Protein AF-A0A8H4NQM8-F1 (afdb_monomer)

Mean predicted aligned error: 20.06 Å

Structure (mmCIF, N/CA/C/O backbone):
data_AF-A0A8H4NQM8-F1
#
_entry.id   AF-A0A8H4NQM8-F1
#
loop_
_atom_site.group_PDB
_atom_site.id
_atom_site.type_symbol
_atom_site.label_atom_id
_atom_site.label_alt_id
_atom_site.label_comp_id
_atom_site.label_asym_id
_atom_site.label_entity_id
_atom_site.label_seq_id
_atom_site.pdbx_PDB_ins_code
_atom_site.Cartn_x
_atom_site.Cartn_y
_atom_site.Cartn_z
_atom_site.occupancy
_atom_site.B_iso_or_equiv
_atom_site.auth_seq_id
_atom_site.auth_comp_id
_atom_site.auth_asym_id
_atom_site.auth_atom_id
_atom_site.pdbx_PDB_model_num
ATOM 1 N N . MET A 1 1 ? 7.330 34.230 -52.037 1.00 37.91 1 MET A N 1
ATOM 2 C CA . MET A 1 1 ? 8.767 34.268 -52.376 1.00 37.91 1 MET A CA 1
ATOM 3 C C . MET A 1 1 ? 9.564 34.014 -51.111 1.00 37.91 1 MET A C 1
ATOM 5 O O . MET A 1 1 ? 9.445 34.800 -50.190 1.00 37.91 1 MET A O 1
ATOM 9 N N . ARG A 1 2 ? 10.342 32.928 -51.158 1.00 41.53 2 ARG A N 1
ATOM 10 C CA . ARG A 1 2 ? 11.506 32.522 -50.353 1.00 41.53 2 ARG A CA 1
ATOM 11 C C . ARG A 1 2 ? 11.419 32.316 -48.820 1.00 41.53 2 ARG A C 1
ATOM 13 O O . ARG A 1 2 ? 10.698 33.040 -48.150 1.00 41.53 2 ARG A O 1
ATOM 20 N N . PRO A 1 3 ? 12.173 31.313 -48.310 1.00 57.41 3 PRO A N 1
ATOM 21 C CA . PRO A 1 3 ? 12.042 30.692 -46.988 1.00 57.41 3 PRO A CA 1
ATOM 22 C C . PRO A 1 3 ? 13.334 30.876 -46.145 1.00 57.41 3 PRO A C 1
ATOM 24 O O . PRO A 1 3 ? 14.148 31.740 -46.469 1.00 57.41 3 PRO A O 1
ATOM 27 N N . SER A 1 4 ? 13.536 29.991 -45.154 1.00 47.19 4 SER A N 1
ATOM 28 C CA . SER A 1 4 ? 14.746 29.772 -44.325 1.00 47.19 4 SER A CA 1
ATOM 29 C C . SER A 1 4 ? 14.736 30.571 -43.014 1.00 47.19 4 SER A C 1
ATOM 31 O O . SER A 1 4 ? 14.417 31.750 -43.011 1.00 47.19 4 SER A O 1
ATOM 33 N N . ILE A 1 5 ? 15.037 29.985 -41.851 1.00 58.78 5 ILE A N 1
ATOM 34 C CA . ILE A 1 5 ? 16.327 29.377 -41.491 1.00 58.78 5 ILE A CA 1
ATOM 35 C C . ILE A 1 5 ? 16.127 28.213 -40.494 1.00 58.78 5 ILE A C 1
ATOM 37 O O . ILE A 1 5 ? 15.437 28.353 -39.489 1.00 58.78 5 ILE A O 1
ATOM 41 N N . LEU A 1 6 ? 16.777 27.082 -40.788 1.00 57.44 6 LEU A N 1
ATOM 42 C CA . LEU A 1 6 ? 17.056 25.963 -39.881 1.00 57.44 6 LEU A CA 1
ATOM 43 C C . LEU A 1 6 ? 18.284 26.312 -39.023 1.00 57.44 6 LEU A C 1
ATOM 45 O O . LEU A 1 6 ? 19.261 26.821 -39.573 1.00 57.44 6 LEU A O 1
ATOM 49 N N . TYR A 1 7 ? 18.273 25.986 -37.727 1.00 52.62 7 TYR A N 1
ATOM 50 C CA . TYR A 1 7 ? 19.487 25.944 -36.903 1.00 52.62 7 TYR A CA 1
ATOM 51 C C . TYR A 1 7 ? 19.691 24.554 -36.295 1.00 52.62 7 TYR A C 1
ATOM 53 O O . TYR A 1 7 ? 18.754 23.890 -35.859 1.00 52.62 7 TYR A O 1
ATOM 61 N N . SER A 1 8 ? 20.946 24.132 -36.374 1.00 58.19 8 SER A N 1
ATOM 62 C CA . SER A 1 8 ? 21.465 22.772 -36.323 1.00 58.19 8 SER A CA 1
ATOM 63 C C . SER A 1 8 ? 21.514 22.146 -34.926 1.00 58.19 8 SER A C 1
ATOM 65 O O . SER A 1 8 ? 21.901 22.803 -33.962 1.00 58.19 8 SER A O 1
ATOM 67 N N . LEU A 1 9 ? 21.234 20.838 -34.854 1.00 47.31 9 LEU A N 1
ATOM 68 C CA . LEU A 1 9 ? 21.641 19.957 -33.755 1.00 47.31 9 LEU A CA 1
ATOM 69 C C . LEU A 1 9 ? 23.147 19.663 -33.842 1.00 47.31 9 LEU A C 1
ATOM 71 O O . LEU A 1 9 ? 23.644 19.291 -34.906 1.00 47.31 9 LEU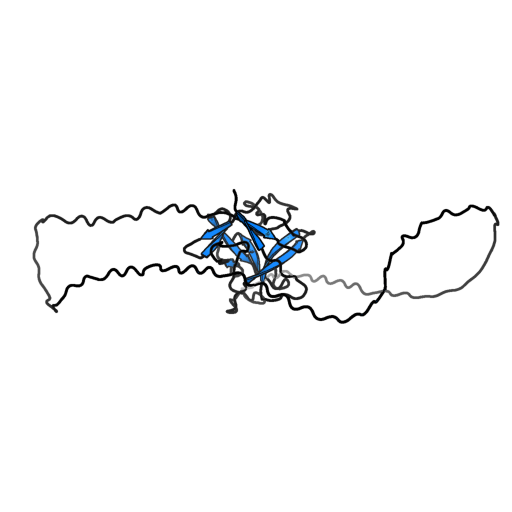 A O 1
ATOM 75 N N . ALA A 1 10 ? 23.850 19.770 -32.715 1.00 58.75 10 ALA A N 1
ATOM 76 C CA . ALA A 1 10 ? 25.210 19.267 -32.553 1.00 58.75 10 ALA A CA 1
ATOM 77 C C . ALA A 1 10 ? 25.182 17.956 -31.755 1.00 58.75 10 ALA A C 1
ATOM 79 O O . ALA A 1 10 ? 24.732 17.926 -30.611 1.00 58.75 10 ALA A O 1
ATOM 80 N N . LEU A 1 11 ? 25.664 16.882 -32.385 1.00 50.16 11 LEU A N 1
ATOM 81 C CA . LEU A 1 11 ? 26.006 15.618 -31.739 1.00 50.16 11 LEU A CA 1
ATOM 82 C C . LEU A 1 11 ? 27.316 15.769 -30.955 1.00 50.16 11 LEU A C 1
ATOM 84 O O . LEU A 1 11 ? 28.287 16.320 -31.473 1.00 50.16 11 LEU A O 1
ATOM 88 N N . GLY A 1 12 ? 27.365 15.190 -29.757 1.00 57.88 12 GLY A N 1
ATOM 89 C CA . GLY A 1 12 ? 28.593 14.971 -28.998 1.00 57.88 12 GLY A CA 1
ATOM 90 C C . GLY A 1 12 ? 28.595 13.577 -28.379 1.00 57.88 12 GLY A C 1
ATOM 91 O O . GLY A 1 12 ? 28.158 13.410 -27.248 1.00 57.88 12 GLY A O 1
ATOM 92 N N . LEU A 1 13 ? 29.076 12.584 -29.130 1.00 53.34 13 LEU A N 1
ATOM 93 C CA . LEU A 1 13 ? 29.467 11.265 -28.623 1.00 53.34 13 LEU A CA 1
ATOM 94 C C . LEU A 1 13 ? 30.994 11.251 -28.516 1.00 53.34 13 LEU A C 1
ATOM 96 O O . LEU A 1 13 ? 31.677 11.422 -29.527 1.00 53.34 13 LEU A O 1
ATOM 100 N N . ALA A 1 14 ? 31.527 11.046 -27.313 1.00 55.00 14 ALA A N 1
ATOM 101 C CA . ALA A 1 14 ? 32.943 10.773 -27.102 1.00 55.00 14 ALA A CA 1
ATOM 102 C C . ALA A 1 14 ? 33.098 9.432 -26.379 1.00 55.00 14 ALA A C 1
ATOM 104 O O . ALA A 1 14 ? 32.636 9.243 -25.257 1.00 55.00 14 ALA A O 1
ATOM 105 N N . ASN A 1 15 ? 33.737 8.517 -27.103 1.00 43.69 15 ASN A N 1
ATOM 106 C CA . ASN A 1 15 ? 34.124 7.165 -26.734 1.00 43.69 15 ASN A CA 1
ATOM 107 C C . ASN A 1 15 ? 35.156 7.154 -25.597 1.00 43.69 15 ASN A C 1
ATOM 109 O O . ASN A 1 15 ? 36.126 7.909 -25.664 1.00 43.69 15 ASN A O 1
ATOM 113 N N . LEU A 1 16 ? 35.029 6.223 -24.648 1.00 52.66 16 LEU A N 1
ATOM 114 C CA . LEU A 1 16 ? 36.147 5.750 -23.829 1.00 52.66 16 LEU A CA 1
ATOM 115 C C . LEU A 1 16 ? 36.236 4.225 -23.971 1.00 52.66 16 LEU A C 1
ATOM 117 O O . LEU A 1 16 ? 35.342 3.508 -23.532 1.00 52.66 16 LEU A O 1
ATOM 121 N N . ASP A 1 17 ? 37.312 3.763 -24.607 1.00 45.53 17 ASP A N 1
ATOM 122 C CA . ASP A 1 17 ? 37.706 2.356 -24.715 1.00 45.53 17 ASP A CA 1
ATOM 123 C C . ASP A 1 17 ? 39.076 2.152 -24.032 1.00 45.53 17 ASP A C 1
ATOM 125 O O . ASP A 1 17 ? 39.820 3.102 -23.774 1.00 45.53 17 ASP A O 1
ATOM 129 N N . ALA A 1 18 ? 39.336 0.897 -23.692 1.00 46.59 18 ALA A N 1
ATOM 130 C CA . ALA A 1 18 ? 40.160 0.344 -22.632 1.00 46.59 18 ALA A CA 1
ATOM 131 C C . ALA A 1 18 ? 41.690 0.479 -22.753 1.00 46.59 18 ALA A C 1
ATOM 133 O O . ALA A 1 18 ? 42.263 0.630 -23.830 1.00 46.59 18 ALA A O 1
ATOM 134 N N . ALA A 1 19 ? 42.371 0.240 -21.623 1.00 51.84 19 ALA A N 1
ATOM 135 C CA . ALA A 1 19 ? 43.733 -0.291 -21.612 1.00 51.84 19 ALA A CA 1
ATOM 136 C C . ALA A 1 19 ? 43.920 -1.319 -20.480 1.00 51.84 19 ALA A C 1
ATOM 138 O O . ALA A 1 19 ? 43.927 -0.992 -19.294 1.00 51.84 19 ALA A O 1
ATOM 139 N N . VAL A 1 20 ? 44.087 -2.577 -20.890 1.00 47.28 20 VAL A N 1
ATOM 140 C CA . VAL A 1 20 ? 44.586 -3.710 -20.103 1.00 47.28 20 VAL A CA 1
ATOM 141 C C . VAL A 1 20 ? 46.115 -3.643 -20.067 1.00 47.28 20 VAL A C 1
ATOM 143 O O . VAL A 1 20 ? 46.743 -3.492 -21.112 1.00 47.28 20 VAL A O 1
ATOM 146 N N . ALA A 1 21 ? 46.725 -3.843 -18.896 1.00 49.44 21 ALA A N 1
ATOM 147 C CA . ALA A 1 21 ? 48.141 -4.190 -18.792 1.00 49.44 21 ALA A CA 1
ATOM 148 C C . ALA A 1 21 ? 48.352 -5.260 -17.708 1.00 49.44 21 ALA A C 1
ATOM 150 O O . ALA A 1 21 ? 48.346 -4.977 -16.513 1.00 49.44 21 ALA A O 1
ATOM 151 N N . MET A 1 22 ? 48.545 -6.504 -18.153 1.00 51.72 22 MET A N 1
ATOM 152 C CA . MET A 1 22 ? 49.197 -7.569 -17.391 1.00 51.72 22 MET A CA 1
ATOM 153 C C . MET A 1 22 ? 50.697 -7.536 -17.694 1.00 51.72 22 MET A C 1
ATOM 155 O O . MET A 1 22 ? 51.085 -7.519 -18.862 1.00 51.72 22 MET A O 1
ATOM 159 N N . SER A 1 23 ? 51.552 -7.591 -16.674 1.00 50.91 23 SER A N 1
ATOM 160 C CA . SER A 1 23 ? 52.957 -8.007 -16.798 1.00 50.91 23 SER A CA 1
ATOM 161 C C . SER A 1 23 ? 53.459 -8.530 -15.452 1.00 50.91 23 SER A C 1
ATOM 163 O O . SER A 1 23 ? 53.378 -7.841 -14.440 1.00 50.91 23 SER A O 1
ATOM 165 N N . GLY A 1 24 ? 53.920 -9.781 -15.466 1.00 43.97 24 GLY A N 1
ATOM 166 C CA . GLY A 1 24 ? 54.477 -10.527 -14.340 1.00 43.97 24 GLY A CA 1
ATOM 167 C C . GLY A 1 24 ? 55.971 -10.248 -14.063 1.00 43.97 24 GLY A C 1
ATOM 168 O O . GLY A 1 24 ? 56.485 -9.207 -14.466 1.00 43.97 24 GLY A O 1
ATOM 169 N N . PRO A 1 25 ? 56.667 -11.160 -13.350 1.00 69.69 25 PRO A N 1
ATOM 170 C CA . PRO A 1 25 ? 57.607 -10.818 -12.277 1.00 69.69 25 PRO A CA 1
ATOM 171 C C . PRO A 1 25 ? 59.093 -10.931 -12.661 1.00 69.69 25 PRO A C 1
ATOM 173 O O . PRO A 1 25 ? 59.450 -11.700 -13.548 1.00 69.69 25 PRO A O 1
ATOM 176 N N . SER A 1 26 ? 59.982 -10.271 -11.906 1.00 40.97 26 SER A N 1
ATOM 177 C CA . SER A 1 26 ? 61.355 -10.760 -11.711 1.00 40.97 26 SER A CA 1
ATOM 178 C C . SER A 1 26 ? 62.016 -10.183 -10.456 1.00 40.97 26 SER A C 1
ATOM 180 O O . SER A 1 26 ? 61.964 -8.989 -10.179 1.00 40.97 26 SER A O 1
ATOM 182 N N . SER A 1 27 ? 62.650 -11.106 -9.742 1.00 47.91 27 SER A N 1
ATOM 183 C CA . SER A 1 27 ? 63.493 -10.992 -8.555 1.00 47.91 27 SER A CA 1
ATOM 184 C C . SER A 1 27 ? 64.744 -10.130 -8.772 1.00 47.91 27 SER A C 1
ATOM 186 O O . SER A 1 27 ? 65.322 -10.207 -9.854 1.00 47.91 27 SER A O 1
ATOM 188 N N . VAL A 1 28 ? 65.193 -9.405 -7.735 1.00 50.88 28 VAL A N 1
ATOM 189 C CA . VAL A 1 28 ? 66.588 -9.422 -7.237 1.00 50.88 28 VAL A CA 1
ATOM 190 C C . VAL A 1 28 ? 66.699 -8.796 -5.836 1.00 50.88 28 VAL A C 1
ATOM 192 O O . VAL A 1 28 ? 66.109 -7.760 -5.541 1.00 50.88 28 VAL A O 1
ATOM 195 N N . GLU A 1 29 ? 67.480 -9.489 -5.005 1.00 41.00 29 GLU A N 1
ATOM 196 C CA . GLU A 1 29 ? 68.013 -9.182 -3.668 1.00 41.00 29 GLU A CA 1
ATOM 197 C C . GLU A 1 29 ? 68.551 -7.733 -3.526 1.00 41.00 29 GLU A C 1
ATOM 199 O O . GLU A 1 29 ? 68.991 -7.134 -4.499 1.00 41.00 29 GLU A O 1
ATOM 204 N N . SER A 1 30 ? 68.644 -7.106 -2.343 1.00 41.31 30 SER A N 1
ATOM 205 C CA . SER A 1 30 ? 69.509 -7.558 -1.246 1.00 41.31 30 SER A CA 1
ATOM 206 C C . SER A 1 30 ? 69.472 -6.630 -0.003 1.00 41.31 30 SER A C 1
ATOM 208 O O . SER A 1 30 ? 69.290 -5.422 -0.124 1.00 41.31 30 SER A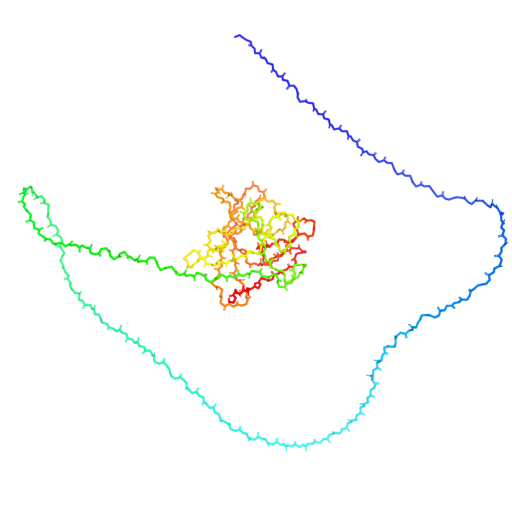 O 1
ATOM 210 N N . VAL A 1 31 ? 69.805 -7.232 1.152 1.00 40.78 31 VAL A N 1
ATOM 211 C CA . VAL A 1 31 ? 70.471 -6.676 2.365 1.00 40.78 31 VAL A CA 1
ATOM 212 C C . VAL A 1 31 ? 69.626 -6.156 3.557 1.00 40.78 31 VAL A C 1
ATOM 214 O O . VAL A 1 31 ? 69.319 -4.980 3.700 1.00 40.78 31 VAL A O 1
ATOM 217 N N . ALA A 1 32 ? 69.408 -7.100 4.486 1.00 42.53 32 ALA A N 1
ATOM 218 C CA . ALA A 1 32 ? 69.749 -7.120 5.924 1.00 42.53 32 ALA A CA 1
ATOM 219 C C . ALA A 1 32 ? 69.344 -5.985 6.895 1.00 42.53 32 ALA A C 1
ATOM 221 O O . ALA A 1 32 ? 69.917 -4.899 6.876 1.00 42.53 32 ALA A O 1
ATOM 222 N N . LYS A 1 33 ? 68.611 -6.370 7.960 1.00 42.84 33 LYS A N 1
ATOM 223 C CA . LYS A 1 33 ? 69.113 -6.264 9.351 1.00 42.84 33 LYS A CA 1
ATOM 224 C C . LYS A 1 33 ? 68.341 -7.168 10.326 1.00 42.84 33 LYS A C 1
ATOM 226 O O . LYS A 1 33 ? 67.120 -7.104 10.407 1.00 42.84 33 LYS A O 1
ATOM 231 N N . LEU A 1 34 ? 69.084 -7.987 11.076 1.00 47.75 34 LEU A N 1
ATOM 232 C CA . LEU A 1 34 ? 68.609 -8.744 12.238 1.00 47.75 34 LEU A CA 1
ATOM 233 C C . LEU A 1 34 ? 68.184 -7.805 13.378 1.00 47.75 34 LEU A C 1
ATOM 235 O O . LEU A 1 34 ? 68.946 -6.909 13.743 1.00 47.75 34 LEU A O 1
ATOM 239 N N . ALA A 1 35 ? 67.062 -8.121 14.023 1.00 51.12 35 ALA A N 1
ATOM 240 C CA . ALA A 1 35 ? 66.868 -7.911 15.455 1.00 51.12 35 ALA A CA 1
ATOM 241 C C . ALA A 1 35 ? 65.866 -8.947 15.989 1.00 51.12 35 ALA A C 1
ATOM 243 O O . ALA A 1 35 ? 64.667 -8.883 15.734 1.00 51.12 35 ALA A O 1
ATOM 244 N N . THR A 1 36 ? 66.399 -9.926 16.711 1.00 50.47 36 THR A N 1
ATOM 245 C CA . THR A 1 36 ? 65.662 -10.888 17.527 1.00 50.47 36 THR A CA 1
ATOM 246 C C . THR A 1 36 ? 65.093 -10.171 18.749 1.00 50.47 36 THR A C 1
ATOM 248 O O . THR A 1 36 ? 65.858 -9.560 19.491 1.00 50.47 36 THR A O 1
ATOM 251 N N . SER A 1 37 ? 63.789 -10.289 18.999 1.00 46.12 37 SER A N 1
ATOM 252 C CA . SER A 1 37 ? 63.261 -10.286 20.365 1.00 46.12 37 SER A CA 1
ATOM 253 C C . SER A 1 37 ? 61.877 -10.928 20.416 1.00 46.12 37 SER A C 1
ATOM 255 O O . SER A 1 37 ? 60.967 -10.585 19.668 1.00 46.12 37 SER A O 1
ATOM 257 N N . SER A 1 38 ? 61.786 -11.912 21.296 1.00 52.16 38 SER A N 1
ATOM 258 C CA . SER A 1 38 ? 60.645 -12.729 21.693 1.00 52.16 38 SER A CA 1
ATOM 259 C C . SER A 1 38 ? 59.517 -11.925 22.341 1.00 52.16 38 SER A C 1
ATOM 261 O O . SER A 1 38 ? 59.801 -11.090 23.195 1.00 52.16 38 SER A O 1
ATOM 263 N N . PHE A 1 39 ? 58.257 -12.271 22.052 1.00 42.72 39 PHE A N 1
ATOM 264 C CA . PHE A 1 39 ? 57.156 -12.102 23.006 1.00 42.72 39 PHE A CA 1
ATOM 265 C C . PHE A 1 39 ? 56.025 -13.119 22.767 1.00 42.72 39 PHE A C 1
ATOM 267 O O . PHE A 1 39 ? 55.746 -13.526 21.643 1.00 42.72 39 PHE A O 1
ATOM 274 N N . THR A 1 40 ? 55.461 -13.564 23.883 1.00 50.84 40 THR A N 1
ATOM 275 C CA . THR A 1 40 ? 54.566 -14.700 24.144 1.00 50.84 40 THR A CA 1
ATOM 276 C C . THR A 1 40 ? 53.089 -14.470 23.793 1.00 50.84 40 THR A C 1
ATOM 278 O O . THR A 1 40 ? 52.616 -13.336 23.804 1.00 50.84 40 THR A O 1
ATOM 281 N N . LEU A 1 41 ? 52.371 -15.582 23.552 1.00 50.16 41 LEU A N 1
ATOM 282 C CA . LEU A 1 41 ? 50.904 -15.699 23.423 1.00 50.16 41 LEU A CA 1
ATOM 283 C C . LEU A 1 41 ? 50.139 -15.180 24.659 1.00 50.16 41 LEU A C 1
ATOM 285 O O . LEU A 1 41 ? 50.679 -15.197 25.768 1.00 50.16 41 LEU A O 1
ATOM 289 N N . PRO A 1 42 ? 48.835 -14.892 24.488 1.00 55.00 42 PRO A N 1
ATOM 290 C CA . PRO A 1 42 ? 47.870 -15.647 25.288 1.00 55.00 42 PRO A CA 1
ATOM 291 C C . PRO A 1 42 ? 46.728 -16.292 24.486 1.00 55.00 42 PRO A C 1
ATOM 293 O O . PRO A 1 42 ? 46.363 -15.876 23.388 1.00 55.00 42 PRO A O 1
ATOM 296 N N . GLU A 1 43 ? 46.214 -17.345 25.119 1.00 50.09 43 GLU A N 1
ATOM 297 C CA . GLU A 1 43 ? 45.048 -18.176 24.829 1.00 50.09 43 GLU A CA 1
ATOM 298 C C . GLU A 1 43 ? 43.798 -17.426 24.352 1.00 50.09 43 GLU A C 1
ATOM 300 O O . GLU A 1 43 ? 43.408 -16.406 24.919 1.00 50.09 43 GLU A O 1
ATOM 305 N N . ALA A 1 44 ? 43.082 -18.044 23.409 1.00 48.38 44 ALA A N 1
ATOM 306 C CA . ALA A 1 44 ? 41.647 -17.855 23.254 1.00 48.38 44 ALA A CA 1
ATOM 307 C C . ALA A 1 44 ? 40.947 -19.208 23.435 1.00 48.38 44 ALA A C 1
ATOM 309 O O . ALA A 1 44 ? 41.196 -20.185 22.727 1.00 48.38 44 ALA A O 1
ATOM 310 N N . THR A 1 45 ? 40.115 -19.231 24.466 1.00 50.47 45 THR A N 1
ATOM 311 C CA . THR A 1 45 ? 39.354 -20.343 25.019 1.00 50.47 45 THR A CA 1
ATOM 312 C C . THR A 1 45 ? 38.370 -20.930 24.006 1.00 50.47 45 THR A C 1
ATOM 314 O O . THR A 1 45 ? 37.595 -20.214 23.378 1.00 50.47 45 THR A O 1
ATOM 317 N N . SER A 1 46 ? 38.389 -22.258 23.880 1.00 48.50 46 SER A N 1
ATOM 318 C CA . SER A 1 46 ? 37.406 -23.043 23.129 1.00 48.50 46 SER A CA 1
ATOM 319 C C . SER A 1 46 ? 36.126 -23.213 23.951 1.00 48.50 46 SER A C 1
ATOM 321 O O . SER A 1 46 ? 36.190 -23.637 25.103 1.00 48.50 46 SER A O 1
ATOM 323 N N . ALA A 1 47 ? 34.969 -22.904 23.363 1.00 50.62 47 ALA A N 1
ATOM 324 C CA . ALA A 1 47 ? 33.668 -23.210 23.949 1.00 50.62 47 ALA A CA 1
ATOM 325 C C . ALA A 1 47 ? 33.205 -24.611 23.519 1.00 50.62 47 ALA A C 1
ATOM 327 O O . ALA A 1 47 ? 33.117 -24.936 22.336 1.00 50.62 47 ALA A O 1
ATOM 328 N N . THR A 1 48 ? 32.942 -25.428 24.532 1.00 53.78 48 THR A N 1
ATOM 329 C CA . THR A 1 48 ? 32.505 -26.824 24.501 1.00 53.78 48 THR A CA 1
ATOM 330 C C . THR A 1 48 ? 31.070 -26.970 23.990 1.00 53.78 48 THR A C 1
ATOM 332 O O . THR A 1 48 ? 30.147 -26.410 24.577 1.00 53.78 48 THR A O 1
ATOM 335 N N . PHE A 1 49 ? 30.862 -27.805 22.968 1.00 47.09 49 PHE A N 1
ATOM 336 C CA . PHE A 1 49 ? 29.558 -28.400 22.664 1.00 47.09 49 PHE A CA 1
ATOM 337 C C . PHE A 1 49 ? 29.413 -29.706 23.453 1.00 47.09 49 PHE A C 1
ATOM 339 O O . PHE A 1 49 ? 30.176 -30.650 23.247 1.00 47.09 49 PHE A O 1
ATOM 346 N N . ALA A 1 50 ? 28.441 -29.763 24.364 1.00 49.66 50 ALA A N 1
ATOM 347 C CA . ALA A 1 50 ? 28.026 -31.001 25.010 1.00 49.66 50 ALA A CA 1
ATOM 348 C C . ALA A 1 50 ? 27.042 -31.738 24.088 1.00 49.66 50 ALA A C 1
ATOM 350 O O . ALA A 1 50 ? 25.922 -31.282 23.867 1.00 49.66 50 ALA A O 1
ATOM 351 N N . SER A 1 51 ? 27.492 -32.864 23.537 1.00 42.59 51 SER A N 1
ATOM 352 C CA . SER A 1 51 ? 26.665 -33.863 22.863 1.00 42.59 51 SER A CA 1
ATOM 353 C C . SER A 1 51 ? 26.415 -35.000 23.848 1.00 42.59 51 SER A C 1
ATOM 355 O O . SER A 1 51 ? 27.372 -35.573 24.371 1.00 42.59 51 SER A O 1
ATOM 357 N N . THR A 1 52 ? 25.148 -35.321 24.106 1.00 49.12 52 THR A N 1
ATOM 358 C CA . THR A 1 52 ? 24.761 -36.447 24.963 1.00 49.12 52 THR A CA 1
ATOM 359 C C . THR A 1 52 ? 24.020 -37.484 24.124 1.00 49.12 52 THR A C 1
ATOM 361 O O . THR A 1 52 ? 22.908 -37.267 23.654 1.00 49.12 52 THR A O 1
ATOM 364 N N . THR A 1 53 ? 24.667 -38.628 23.944 1.00 47.47 53 THR A N 1
ATOM 365 C CA . THR A 1 53 ? 24.137 -39.938 23.525 1.00 47.47 53 THR A CA 1
ATOM 366 C C . THR A 1 53 ? 24.828 -40.918 24.488 1.00 47.47 53 THR A C 1
ATOM 368 O O . THR A 1 53 ? 25.983 -40.684 24.823 1.00 47.47 53 THR A O 1
ATOM 371 N N . ALA A 1 54 ? 24.278 -41.989 25.044 1.00 44.94 54 ALA A N 1
ATOM 372 C CA . ALA A 1 54 ? 23.085 -42.799 24.855 1.00 44.94 54 ALA A CA 1
ATOM 373 C C . ALA A 1 54 ? 22.806 -43.498 26.208 1.00 44.94 54 ALA A C 1
ATOM 375 O O . ALA A 1 54 ? 23.696 -43.520 27.050 1.00 44.94 54 ALA A O 1
ATOM 376 N N . GLU A 1 55 ? 21.657 -44.155 26.377 1.00 41.06 55 GLU A N 1
ATOM 377 C CA . GLU A 1 55 ? 21.639 -45.565 26.808 1.00 41.06 55 GLU A CA 1
ATOM 378 C C . GLU A 1 55 ? 20.243 -46.179 26.644 1.00 41.06 55 GLU A C 1
ATOM 380 O O . GLU A 1 55 ? 19.213 -45.537 26.842 1.00 41.06 55 GLU A O 1
ATOM 385 N N . ALA A 1 56 ? 20.245 -47.436 26.213 1.00 46.25 56 ALA A N 1
ATOM 386 C CA . ALA A 1 56 ? 19.087 -48.275 25.965 1.00 46.25 56 ALA A CA 1
ATOM 387 C C . ALA A 1 56 ? 18.795 -49.154 27.186 1.00 46.25 56 ALA A C 1
ATOM 389 O O . ALA A 1 56 ? 19.731 -49.708 27.753 1.00 46.25 56 ALA A O 1
ATOM 390 N N . VAL A 1 57 ? 17.516 -49.389 27.503 1.00 43.88 57 VAL A N 1
ATOM 391 C CA . VAL A 1 57 ? 17.063 -50.592 28.226 1.00 43.88 57 VAL A CA 1
ATOM 392 C C . VAL A 1 57 ? 15.684 -51.014 27.701 1.00 43.88 57 VAL A C 1
ATOM 394 O O . VAL A 1 57 ? 14.708 -50.276 27.787 1.00 43.88 57 VAL A O 1
ATOM 397 N N . THR A 1 58 ? 15.629 -52.224 27.149 1.00 45.56 58 THR A N 1
ATOM 398 C CA . THR A 1 58 ? 14.443 -53.038 26.839 1.00 45.56 58 THR A CA 1
ATOM 399 C C . THR A 1 58 ? 13.729 -53.514 28.102 1.00 45.56 58 THR A C 1
ATOM 401 O O . THR A 1 58 ? 14.404 -54.077 28.958 1.00 45.56 58 THR A O 1
ATOM 404 N N . THR A 1 59 ? 12.391 -53.470 28.157 1.00 41.47 59 THR A N 1
ATOM 405 C CA . THR A 1 59 ? 11.553 -54.602 28.624 1.00 41.47 59 THR A CA 1
ATOM 406 C C . THR A 1 59 ? 10.099 -54.423 28.157 1.00 41.47 59 THR A C 1
ATOM 408 O O . THR A 1 59 ? 9.493 -53.381 28.396 1.00 41.47 59 THR A O 1
ATOM 411 N N . ASP A 1 60 ? 9.561 -55.451 27.497 1.00 45.06 60 ASP A N 1
ATOM 412 C CA . ASP A 1 60 ? 8.132 -55.775 27.434 1.00 45.06 60 ASP A CA 1
ATOM 413 C C . ASP A 1 60 ? 7.502 -55.713 28.835 1.00 45.06 60 ASP A C 1
ATOM 415 O O . ASP A 1 60 ? 8.000 -56.381 29.735 1.00 45.06 60 ASP A O 1
ATOM 419 N N . ASP A 1 61 ? 6.377 -55.016 29.016 1.00 40.34 61 ASP A N 1
ATOM 420 C CA . ASP A 1 61 ? 5.231 -55.675 29.645 1.00 40.34 61 ASP A CA 1
ATOM 421 C C . ASP A 1 61 ? 3.905 -54.935 29.439 1.00 40.34 61 ASP A C 1
ATOM 423 O O . ASP A 1 61 ? 3.767 -53.711 29.451 1.00 40.34 61 ASP A O 1
ATOM 427 N N . LYS A 1 62 ? 2.907 -55.783 29.274 1.00 44.78 62 LYS A N 1
ATOM 428 C CA . LYS A 1 62 ? 1.483 -55.581 29.090 1.00 44.78 62 LYS A CA 1
ATOM 429 C C . LYS A 1 62 ? 0.844 -55.050 30.374 1.00 44.78 62 LYS A C 1
ATOM 431 O O . LYS A 1 62 ? 0.721 -55.803 31.332 1.00 44.78 62 LYS A O 1
ATOM 436 N N . VAL A 1 63 ? 0.286 -53.835 30.372 1.00 43.34 63 VAL A N 1
ATOM 437 C CA . VAL A 1 63 ? -0.768 -53.464 31.339 1.00 43.34 63 VAL A CA 1
ATOM 438 C C . VAL A 1 63 ? -1.847 -52.602 30.689 1.00 43.34 63 VAL A C 1
ATOM 440 O O . VAL A 1 63 ? -1.711 -51.401 30.476 1.00 43.34 63 VAL A O 1
ATOM 443 N N . THR A 1 64 ? -2.974 -53.264 30.449 1.00 43.16 64 THR A N 1
ATOM 444 C CA . THR A 1 64 ? -4.317 -52.711 30.312 1.00 43.16 64 THR A CA 1
ATOM 445 C C . THR A 1 64 ? -4.638 -51.769 31.474 1.00 43.16 64 THR A C 1
ATOM 447 O O . THR A 1 64 ? -4.698 -52.214 32.620 1.00 43.16 64 THR A O 1
ATOM 450 N N . LYS A 1 65 ? -4.942 -50.499 31.194 1.00 43.62 65 LYS A N 1
ATOM 451 C CA . LYS A 1 65 ? -5.761 -49.669 32.088 1.00 43.62 65 LYS A CA 1
ATOM 452 C C . LYS A 1 65 ? -6.790 -48.874 31.296 1.00 43.62 65 LYS A C 1
ATOM 454 O O . LYS A 1 65 ? -6.509 -47.847 30.693 1.00 43.62 65 LYS A O 1
ATOM 459 N N . THR A 1 66 ? -7.997 -49.421 31.339 1.00 39.19 66 THR A N 1
ATOM 460 C CA . THR A 1 66 ? -9.285 -48.755 31.196 1.00 39.19 66 THR A CA 1
ATOM 461 C C . THR A 1 66 ? -9.322 -47.468 32.016 1.00 39.19 66 THR A C 1
ATOM 463 O O . THR A 1 66 ? -9.134 -47.523 33.230 1.00 39.19 66 THR A O 1
ATOM 466 N N . THR A 1 67 ? -9.666 -46.353 31.375 1.00 42.03 67 THR A N 1
ATOM 467 C CA . THR A 1 67 ? -10.311 -45.225 32.050 1.00 42.03 67 THR A CA 1
ATOM 468 C C . THR A 1 67 ? -11.485 -44.772 31.197 1.00 42.03 67 THR A C 1
ATOM 470 O O . THR A 1 67 ? -11.330 -44.151 30.151 1.00 42.03 67 THR A O 1
ATOM 473 N N . THR A 1 68 ? -12.665 -45.144 31.672 1.00 44.44 68 THR A N 1
ATOM 474 C CA . THR A 1 68 ? -13.973 -44.616 31.300 1.00 44.44 68 THR A CA 1
ATOM 475 C C . THR A 1 68 ? -14.151 -43.266 31.992 1.00 44.44 68 THR A C 1
ATOM 477 O O . THR A 1 68 ? -14.093 -43.243 33.218 1.00 44.44 68 THR A O 1
ATOM 480 N N . VAL A 1 69 ? -14.412 -42.174 31.266 1.00 41.84 69 VAL A N 1
ATOM 481 C CA . VAL A 1 69 ? -15.131 -40.997 31.799 1.00 41.84 69 VAL A CA 1
ATOM 482 C C . VAL A 1 69 ? -16.022 -40.413 30.697 1.00 41.84 69 VAL A C 1
ATOM 484 O O . VAL A 1 69 ? -15.650 -40.385 29.528 1.00 41.84 69 VAL A O 1
ATOM 487 N N . ALA A 1 70 ? -17.230 -40.048 31.117 1.00 41.16 70 ALA A N 1
ATOM 488 C CA . ALA A 1 70 ? -18.446 -39.840 30.353 1.00 41.16 70 ALA A CA 1
ATOM 489 C C . ALA A 1 70 ? -18.603 -38.454 29.693 1.00 41.16 70 ALA A C 1
ATOM 491 O O . ALA A 1 70 ? -18.099 -37.451 30.185 1.00 41.16 70 ALA A O 1
ATOM 492 N N . GLU A 1 71 ? -19.353 -38.474 28.587 1.00 42.06 71 GLU A N 1
ATOM 493 C CA . GLU A 1 71 ? -20.536 -37.660 28.251 1.00 42.06 71 GLU A CA 1
ATOM 494 C C . GLU A 1 71 ? -20.606 -36.188 28.700 1.00 42.06 71 GLU A C 1
ATOM 496 O O . GLU A 1 71 ? -20.695 -35.885 29.886 1.00 42.06 71 GLU A O 1
ATOM 501 N N . SER A 1 72 ? -20.732 -35.283 27.718 1.00 42.56 72 SER A N 1
ATOM 502 C CA . SER A 1 72 ? -21.591 -34.086 27.776 1.00 42.56 72 SER A CA 1
ATOM 503 C C . SER A 1 72 ? -21.824 -33.536 26.363 1.00 42.56 72 SER A C 1
ATOM 505 O O . SER A 1 72 ? -20.915 -33.010 25.726 1.00 42.56 72 SER A O 1
ATOM 507 N N . VAL A 1 73 ? -23.062 -33.670 25.890 1.00 46.34 73 VAL A N 1
ATOM 508 C CA . VAL A 1 73 ? -23.639 -32.992 24.720 1.00 46.34 73 VAL A CA 1
ATOM 509 C C . VAL A 1 73 ? -24.072 -31.583 25.139 1.00 46.34 73 VAL A C 1
ATOM 511 O O . VAL A 1 73 ? -24.635 -31.433 26.225 1.00 46.34 73 VAL A O 1
ATOM 514 N N . PRO A 1 74 ? -23.905 -30.568 24.277 1.00 49.69 74 PRO A N 1
ATOM 515 C CA . PRO A 1 74 ? -24.963 -29.569 24.178 1.00 49.69 74 PRO A CA 1
ATOM 516 C C . PRO A 1 74 ? -25.475 -29.411 22.743 1.00 49.69 74 PRO A C 1
ATOM 518 O O . PRO A 1 74 ? -24.764 -29.017 21.821 1.00 49.69 74 PRO A O 1
ATOM 521 N N . THR A 1 75 ? -26.762 -29.712 22.602 1.00 42.78 75 THR A N 1
ATOM 522 C CA . THR A 1 75 ? -27.655 -29.322 21.514 1.00 42.78 75 THR A CA 1
ATOM 523 C C . THR A 1 75 ? -27.911 -27.819 21.621 1.00 42.78 75 THR A C 1
ATOM 525 O O . THR A 1 75 ? -28.282 -27.348 22.696 1.00 42.78 75 THR A O 1
ATOM 528 N N . ILE A 1 76 ? -27.764 -27.066 20.530 1.00 50.56 76 ILE A N 1
ATOM 529 C CA . ILE A 1 76 ? -28.317 -25.710 20.429 1.00 50.56 76 ILE A CA 1
ATOM 530 C C . ILE A 1 76 ? -29.234 -25.669 19.207 1.00 50.56 76 ILE A C 1
ATOM 532 O O . ILE A 1 76 ? -28.782 -25.685 18.065 1.00 50.56 76 ILE A O 1
ATOM 536 N N . GLU A 1 77 ? -30.536 -25.651 19.490 1.00 46.78 77 GLU A N 1
ATOM 537 C CA . GLU A 1 77 ? -31.586 -25.170 18.597 1.00 46.78 77 GLU A CA 1
ATOM 538 C C . GLU A 1 77 ? -31.575 -23.634 18.594 1.00 46.78 77 GLU A C 1
ATOM 540 O O . GLU A 1 77 ? -31.531 -23.013 19.656 1.00 46.78 77 GLU A O 1
ATOM 545 N N . ALA A 1 78 ? -31.676 -23.018 17.415 1.00 45.69 78 ALA A N 1
ATOM 546 C CA . ALA A 1 78 ? -32.088 -21.622 17.282 1.00 45.69 78 ALA A CA 1
ATOM 547 C C . ALA A 1 78 ? -32.836 -21.407 15.954 1.00 45.69 78 ALA A C 1
ATOM 549 O O . ALA A 1 78 ? -32.268 -21.081 14.918 1.00 45.69 78 ALA A O 1
ATOM 550 N N . THR A 1 79 ? -34.133 -21.700 16.028 1.00 42.06 79 THR A N 1
ATOM 551 C CA . THR A 1 79 ? -35.288 -20.915 15.563 1.00 42.06 79 THR A CA 1
ATOM 552 C C . THR A 1 79 ? -35.133 -20.027 14.319 1.00 42.06 79 THR A C 1
ATOM 554 O O . THR A 1 79 ? -34.657 -18.894 14.375 1.00 42.06 79 THR A O 1
ATOM 557 N N . ILE A 1 80 ? -35.707 -20.512 13.216 1.00 46.12 80 ILE A N 1
ATOM 558 C CA . ILE A 1 80 ? -36.102 -19.740 12.032 1.00 46.12 80 ILE A CA 1
ATOM 559 C C . ILE A 1 80 ? -37.335 -18.903 12.401 1.00 46.12 80 ILE A C 1
ATOM 561 O O . ILE A 1 80 ? -38.342 -19.454 12.842 1.00 46.12 80 ILE A O 1
ATOM 565 N N . THR A 1 81 ? -37.274 -17.585 12.204 1.00 45.03 81 THR A N 1
ATOM 566 C CA . THR A 1 81 ? -38.468 -16.726 12.231 1.00 45.03 81 THR A CA 1
ATOM 567 C C . THR A 1 81 ? -38.828 -16.368 10.794 1.00 45.03 81 THR A C 1
ATOM 569 O O . THR A 1 81 ? -38.229 -15.476 10.199 1.00 45.03 81 THR A O 1
ATOM 572 N N . GLU A 1 82 ? -39.787 -17.100 10.225 1.00 41.88 82 GLU A N 1
ATOM 573 C CA . GLU A 1 82 ? -40.516 -16.676 9.032 1.00 41.88 82 GLU A CA 1
ATOM 574 C C . GLU A 1 82 ? -41.460 -15.528 9.401 1.00 41.88 82 GLU A C 1
ATOM 576 O O . GLU A 1 82 ? -42.196 -15.609 10.386 1.00 41.88 82 GLU A O 1
ATOM 581 N N . ILE A 1 83 ? -41.493 -14.481 8.576 1.00 47.84 83 ILE A N 1
ATOM 582 C CA . ILE A 1 83 ? -42.609 -13.538 8.553 1.00 47.84 83 ILE A CA 1
ATOM 583 C C . ILE A 1 83 ? -43.144 -13.518 7.124 1.00 47.84 83 ILE A C 1
ATOM 585 O O . ILE A 1 83 ? -42.530 -12.976 6.207 1.00 47.84 83 ILE A O 1
ATOM 589 N N . VAL A 1 84 ? -44.286 -14.178 6.955 1.00 42.28 84 VAL A N 1
ATOM 590 C CA . VAL A 1 84 ? -45.112 -14.204 5.746 1.00 42.28 84 VAL A CA 1
ATOM 591 C C . VAL A 1 84 ? -46.148 -13.076 5.827 1.00 42.28 84 VAL A C 1
ATOM 593 O O . VAL A 1 84 ? -46.592 -12.708 6.917 1.00 42.28 84 VAL A O 1
ATOM 596 N N . THR A 1 85 ? -46.652 -12.677 4.651 1.00 36.09 85 THR A N 1
ATOM 597 C CA . THR A 1 85 ? -47.921 -11.956 4.366 1.00 36.09 85 THR A CA 1
ATOM 598 C C . THR A 1 85 ? -47.808 -10.421 4.399 1.00 36.09 85 THR A C 1
ATOM 600 O O . THR A 1 85 ? -47.512 -9.828 5.425 1.00 36.09 85 THR A O 1
ATOM 603 N N . SER A 1 86 ? -48.098 -9.674 3.325 1.00 37.12 86 SER A N 1
ATOM 604 C CA . SER A 1 86 ? -49.379 -9.718 2.604 1.00 37.12 86 SER A CA 1
ATOM 605 C C . SER A 1 86 ? -49.337 -9.111 1.191 1.00 37.12 86 SER A C 1
ATOM 607 O O . SER A 1 86 ? -48.779 -8.041 0.972 1.00 37.12 86 SER A O 1
ATOM 609 N N . GLN A 1 87 ? -50.024 -9.794 0.273 1.00 50.56 87 GLN A N 1
ATOM 610 C CA . GLN A 1 87 ? -50.532 -9.342 -1.032 1.00 50.56 87 GLN A CA 1
ATOM 611 C C . GLN A 1 87 ? -51.907 -8.650 -0.849 1.00 50.56 87 GLN A C 1
ATOM 613 O O . GLN A 1 87 ? -52.650 -9.036 0.055 1.00 50.56 87 GLN A O 1
ATOM 618 N N . PRO A 1 88 ? -52.270 -7.649 -1.675 1.00 51.03 88 PRO A N 1
ATOM 619 C CA . PRO A 1 88 ? -53.397 -7.785 -2.632 1.00 51.03 88 PRO A CA 1
ATOM 620 C C . PRO A 1 88 ? -53.031 -7.197 -4.026 1.00 51.03 88 PRO A C 1
ATOM 622 O O . PRO A 1 88 ? -52.297 -6.222 -4.102 1.00 51.03 88 PRO A O 1
ATOM 625 N N . SER A 1 89 ? -53.309 -7.855 -5.168 1.00 37.31 89 SER A N 1
ATOM 626 C CA . SER A 1 89 ? -54.576 -7.895 -5.951 1.00 37.31 89 SER A CA 1
ATOM 627 C C . SER A 1 89 ? -55.066 -6.500 -6.391 1.00 37.31 89 SER A C 1
ATOM 629 O O . SER A 1 89 ? -55.204 -5.647 -5.530 1.00 37.31 89 SER A O 1
ATOM 631 N N . ALA A 1 90 ? -55.476 -6.165 -7.621 1.00 43.72 90 ALA A N 1
ATOM 632 C CA . ALA A 1 90 ? -55.396 -6.688 -8.990 1.00 43.72 90 ALA A CA 1
ATOM 633 C C . ALA A 1 90 ? -55.987 -5.587 -9.929 1.00 43.72 90 ALA A C 1
ATOM 635 O O . ALA A 1 90 ? -56.803 -4.792 -9.475 1.00 43.72 90 ALA A O 1
ATOM 636 N N . GLU A 1 91 ? -55.628 -5.634 -11.220 1.00 38.12 91 GLU A N 1
ATOM 637 C CA . GLU A 1 91 ? -56.419 -5.259 -12.425 1.00 38.12 91 GLU A CA 1
ATOM 638 C C . GLU A 1 91 ? -56.630 -3.812 -12.961 1.00 38.12 91 GLU A C 1
ATOM 640 O O . GLU A 1 91 ? -56.807 -2.840 -12.235 1.00 38.12 91 GLU A O 1
ATOM 645 N N . ALA A 1 92 ? -56.740 -3.814 -14.311 1.00 39.41 92 ALA A N 1
ATOM 646 C CA . ALA A 1 92 ? -57.255 -2.855 -15.315 1.00 39.41 92 ALA A CA 1
ATOM 647 C C . ALA A 1 92 ? -56.276 -1.780 -15.856 1.00 39.41 92 ALA A C 1
ATOM 649 O O . ALA A 1 92 ? -55.870 -0.884 -15.131 1.00 39.41 92 ALA A O 1
ATOM 650 N N . THR A 1 93 ? -55.719 -1.865 -17.079 1.00 36.25 93 THR A N 1
ATOM 651 C CA . THR A 1 93 ? -56.271 -1.869 -18.469 1.00 36.25 93 THR A CA 1
ATOM 652 C C . THR A 1 93 ? -56.676 -0.478 -19.011 1.00 36.25 93 THR A C 1
ATOM 654 O O . THR A 1 93 ? -57.778 -0.008 -18.767 1.00 36.25 93 THR A O 1
ATOM 657 N N . THR A 1 94 ? -55.744 0.108 -19.781 1.00 38.41 94 THR A N 1
ATOM 658 C CA . THR A 1 94 ? -55.825 0.734 -21.132 1.00 38.41 94 THR A CA 1
ATOM 659 C C . THR A 1 94 ? -56.739 1.941 -21.473 1.00 38.41 94 THR A C 1
ATOM 661 O O . THR A 1 94 ? -57.945 1.911 -21.283 1.00 38.41 94 THR A O 1
ATOM 664 N N . GLU A 1 95 ? -56.089 2.918 -22.142 1.00 39.62 95 GLU A N 1
ATOM 665 C CA . GLU A 1 95 ? -56.526 3.940 -23.132 1.00 39.62 95 GLU A CA 1
ATOM 666 C C . GLU A 1 95 ? -57.612 4.985 -22.799 1.00 39.62 95 GLU A C 1
ATOM 668 O O . GLU A 1 95 ? -58.757 4.657 -22.519 1.00 39.62 95 GLU A O 1
ATOM 673 N N . THR A 1 96 ? -57.292 6.277 -23.017 1.00 36.84 96 THR A N 1
ATOM 674 C CA . THR A 1 96 ? -57.917 7.140 -24.057 1.00 36.84 96 THR A CA 1
ATOM 675 C C . THR A 1 96 ? -57.328 8.565 -24.042 1.00 36.84 96 THR A C 1
ATOM 677 O O . THR A 1 96 ? -57.071 9.165 -23.002 1.00 36.84 96 THR A O 1
ATOM 680 N N . THR A 1 97 ? -57.115 9.090 -25.245 1.00 41.09 97 THR A N 1
ATOM 681 C CA . THR A 1 97 ? -56.594 10.405 -25.635 1.00 41.09 97 THR A CA 1
ATOM 682 C C . THR A 1 97 ? -57.621 11.549 -25.523 1.00 41.09 97 THR A C 1
ATOM 684 O O . THR A 1 97 ? -58.805 11.348 -25.758 1.00 41.09 97 THR A O 1
ATOM 687 N N . ALA A 1 98 ? -57.091 12.772 -25.350 1.00 40.16 98 ALA A N 1
ATOM 688 C CA . ALA A 1 98 ? -57.647 14.098 -25.686 1.00 40.16 98 ALA A CA 1
ATOM 689 C C . ALA A 1 98 ? -58.796 14.702 -24.839 1.00 40.16 98 ALA A C 1
ATOM 691 O O . ALA A 1 98 ? -59.934 14.257 -24.889 1.00 40.16 98 ALA A O 1
ATOM 692 N N . SER A 1 99 ? -58.535 15.860 -24.212 1.00 35.12 99 SER A N 1
ATOM 693 C CA . SER A 1 99 ? -59.072 17.181 -24.618 1.00 35.12 99 SER A CA 1
ATOM 694 C C . SER A 1 99 ? -59.075 18.202 -23.460 1.00 35.12 99 SER A C 1
ATOM 696 O O . SER A 1 99 ? -59.246 17.867 -22.296 1.00 35.12 99 SER A O 1
ATOM 698 N N . SER A 1 100 ? -58.865 19.459 -23.850 1.00 46.06 100 SER A N 1
ATOM 699 C CA . SER A 1 100 ? -58.868 20.753 -23.146 1.00 46.06 100 SER A CA 1
ATOM 700 C C . SER A 1 100 ? -59.747 20.948 -21.899 1.00 46.06 100 SER A C 1
ATOM 702 O O . SER A 1 100 ? -60.899 20.526 -21.876 1.00 46.06 100 SER A O 1
ATOM 704 N N . GLY A 1 101 ? -59.288 21.813 -20.983 1.00 36.09 101 GLY A N 1
ATOM 705 C CA . GLY A 1 101 ? -60.174 22.573 -20.089 1.00 36.09 101 GLY A CA 1
ATOM 706 C C . GLY A 1 101 ? -59.515 23.023 -18.786 1.00 36.09 101 GLY A C 1
ATOM 707 O O . GLY A 1 101 ? -58.961 22.214 -18.059 1.00 36.09 101 GLY A O 1
ATOM 708 N N . ALA A 1 102 ? -59.560 24.324 -18.511 1.00 42.84 102 ALA A N 1
ATOM 709 C CA . ALA A 1 102 ? -58.870 24.993 -17.415 1.00 42.84 102 ALA A CA 1
ATOM 710 C C . ALA A 1 102 ? -59.589 24.906 -16.045 1.00 42.84 102 ALA A C 1
ATOM 712 O O . ALA A 1 102 ? -60.794 24.693 -15.979 1.00 42.84 102 ALA A O 1
ATOM 713 N N . VAL A 1 103 ? -58.806 25.224 -15.002 1.00 45.38 103 VAL A N 1
ATOM 714 C CA . VAL A 1 103 ? -59.133 25.718 -13.642 1.00 45.38 103 VAL A CA 1
ATOM 715 C C . VAL A 1 103 ? -59.916 24.832 -12.657 1.00 45.38 103 VAL A C 1
ATOM 717 O O . VAL A 1 103 ? -61.132 24.714 -12.718 1.00 45.38 103 VAL A O 1
ATOM 720 N N . SER A 1 104 ? -59.246 24.397 -11.584 1.00 37.50 104 SER A N 1
ATOM 721 C CA . SER A 1 104 ? -59.453 24.914 -10.211 1.00 37.50 104 SER A CA 1
ATOM 722 C C . SER A 1 104 ? -58.787 24.024 -9.162 1.00 37.50 104 SER A C 1
ATOM 724 O O . SER A 1 104 ? -58.626 22.822 -9.342 1.00 37.50 104 SER A O 1
ATOM 726 N N . ALA A 1 105 ? -58.379 24.671 -8.072 1.00 49.66 105 ALA A N 1
ATOM 727 C CA . ALA A 1 105 ? -57.627 24.132 -6.950 1.00 49.66 105 ALA A CA 1
ATOM 728 C C . ALA A 1 105 ? -58.251 22.882 -6.305 1.00 49.66 105 ALA A C 1
ATOM 730 O O . ALA A 1 105 ? -59.454 22.838 -6.054 1.00 49.66 105 ALA A O 1
ATOM 731 N N . SER A 1 106 ? -57.399 21.924 -5.934 1.00 40.31 106 SER A N 1
ATOM 732 C CA . SER A 1 106 ? -57.704 20.955 -4.886 1.00 40.31 106 SER A CA 1
ATOM 733 C C . SER A 1 106 ? -56.433 20.518 -4.164 1.00 40.31 106 SER A C 1
ATOM 735 O O . SER A 1 106 ? -55.351 20.405 -4.738 1.00 40.31 106 SER A O 1
ATOM 737 N N . SER A 1 107 ? -56.616 20.361 -2.867 1.00 45.12 107 SER A N 1
ATOM 738 C CA . SER A 1 107 ? -55.663 20.166 -1.794 1.00 45.12 107 SER A CA 1
ATOM 739 C C . SER A 1 107 ? -55.008 18.784 -1.801 1.00 45.12 107 SER A C 1
ATOM 741 O O . SER A 1 107 ? -55.649 17.792 -2.126 1.00 45.12 107 SER A O 1
ATOM 743 N N . GLY A 1 108 ? -53.786 18.725 -1.266 1.00 41.53 108 GLY A N 1
ATOM 744 C CA . GLY A 1 108 ? -53.272 17.546 -0.568 1.00 41.53 108 GLY A CA 1
ATOM 745 C C . GLY A 1 108 ? -52.565 16.503 -1.430 1.00 41.53 108 GLY A C 1
ATOM 746 O O . GLY A 1 108 ? -53.193 15.638 -2.018 1.00 41.53 108 GLY A O 1
ATOM 747 N N . SER A 1 109 ? -51.235 16.514 -1.389 1.00 40.72 109 SER A N 1
ATOM 748 C CA . SER A 1 109 ? -50.473 15.428 -0.762 1.00 40.72 109 SER A CA 1
ATOM 749 C C . SER A 1 109 ? -49.016 15.875 -0.695 1.00 40.72 109 SER A C 1
ATOM 751 O O . SER A 1 109 ? -48.311 15.899 -1.703 1.00 40.72 109 SER A O 1
ATOM 753 N N . ALA A 1 110 ? -48.576 16.319 0.482 1.00 48.06 110 ALA A N 1
ATOM 754 C CA . ALA A 1 110 ? -47.155 16.484 0.737 1.00 48.06 110 ALA A CA 1
ATOM 755 C C . ALA A 1 110 ? -46.558 15.076 0.760 1.00 48.06 110 ALA A C 1
ATOM 757 O O . ALA A 1 110 ? -46.726 14.341 1.732 1.00 48.06 110 ALA A O 1
ATOM 758 N N . ILE A 1 111 ? -45.916 14.680 -0.338 1.00 50.06 111 ILE A N 1
ATOM 759 C CA . ILE A 1 111 ? -45.034 13.520 -0.344 1.00 50.06 111 ILE A CA 1
ATOM 760 C C . ILE A 1 111 ? -43.918 13.884 0.629 1.00 50.06 111 ILE A C 1
ATOM 762 O O . ILE A 1 111 ? -43.094 14.753 0.349 1.00 50.06 111 ILE A O 1
ATOM 766 N N . ALA A 1 112 ? -43.962 13.290 1.819 1.00 47.31 112 ALA A N 1
ATOM 767 C CA . ALA A 1 112 ? -42.864 13.349 2.757 1.00 47.31 112 ALA A CA 1
ATOM 768 C C . ALA A 1 112 ? -41.690 12.632 2.091 1.00 47.31 112 ALA A C 1
ATOM 770 O O . ALA A 1 112 ? -41.606 11.406 2.098 1.00 47.31 112 ALA A O 1
ATOM 771 N N . THR A 1 113 ? -40.811 13.399 1.452 1.00 43.72 113 THR A N 1
ATOM 772 C CA . THR A 1 113 ? -39.483 12.924 1.095 1.00 43.72 113 THR A CA 1
ATOM 773 C C . THR A 1 113 ? -38.787 12.657 2.418 1.00 43.72 113 THR A C 1
ATOM 775 O O . THR A 1 113 ? -38.303 13.580 3.074 1.00 43.72 113 THR A O 1
ATOM 778 N N . THR A 1 114 ? -38.819 11.404 2.866 1.00 45.00 114 THR A N 1
ATOM 779 C CA . THR A 1 114 ? -38.004 10.935 3.979 1.00 45.00 114 THR A CA 1
ATOM 780 C C . THR A 1 114 ? -36.559 11.080 3.528 1.00 45.00 114 THR A C 1
ATOM 782 O O . THR A 1 114 ? -36.004 10.207 2.866 1.00 45.00 114 THR A O 1
ATOM 785 N N . SER A 1 115 ? -35.979 12.249 3.794 1.00 46.06 115 SER A N 1
ATOM 786 C CA . SER A 1 115 ? -34.551 12.475 3.662 1.00 46.06 115 SER A CA 1
ATOM 787 C C . SER A 1 115 ? -33.898 11.494 4.621 1.00 46.06 115 SER A C 1
ATOM 789 O O . SER A 1 115 ? -33.991 11.669 5.835 1.00 46.06 115 SER A O 1
ATOM 791 N N . ALA A 1 116 ? -33.319 10.422 4.083 1.00 53.41 116 ALA A N 1
ATOM 792 C CA . ALA A 1 116 ? -32.464 9.547 4.858 1.00 53.41 116 ALA A CA 1
ATOM 793 C C . ALA A 1 116 ? -31.351 10.427 5.426 1.00 53.41 116 ALA A C 1
ATOM 795 O O . ALA A 1 116 ? -30.550 10.994 4.683 1.00 53.41 116 ALA A O 1
ATOM 796 N N . THR A 1 117 ? -31.368 10.621 6.741 1.00 45.66 117 THR A N 1
ATOM 797 C CA . THR A 1 117 ? -30.250 11.213 7.463 1.00 45.66 117 THR A CA 1
ATOM 798 C C . THR A 1 117 ? -29.009 10.412 7.075 1.00 45.66 117 THR A C 1
ATOM 800 O O . THR A 1 117 ? -29.061 9.183 7.195 1.00 45.66 117 THR A O 1
ATOM 803 N N . PRO A 1 118 ? -27.925 11.037 6.580 1.00 46.47 118 PRO A N 1
ATOM 804 C CA . PRO A 1 118 ? -26.692 10.306 6.348 1.00 46.47 118 PRO A CA 1
ATOM 805 C C . PRO A 1 118 ? -26.286 9.696 7.688 1.00 46.47 118 PRO A C 1
ATOM 807 O O . PRO A 1 118 ? -26.031 10.413 8.656 1.00 46.47 118 PRO A O 1
ATOM 810 N N . SER A 1 119 ? -26.324 8.366 7.769 1.00 47.22 119 SER A N 1
ATOM 811 C CA . SER A 1 119 ? -25.764 7.646 8.901 1.00 47.22 119 SER A CA 1
ATOM 812 C C . SER A 1 119 ? -24.277 7.956 8.873 1.00 47.22 119 SER A C 1
ATOM 814 O O . SER A 1 119 ? -23.566 7.443 8.009 1.00 47.22 119 SER A O 1
ATOM 816 N N . SER A 1 120 ? -23.815 8.839 9.761 1.00 50.56 120 SER A N 1
ATOM 817 C CA . SER A 1 120 ? -22.394 9.061 10.012 1.00 50.56 120 SER A CA 1
ATOM 818 C C . SER A 1 120 ? -21.857 7.811 10.703 1.00 50.56 120 SER A C 1
ATOM 820 O O . SER A 1 120 ? -21.659 7.769 11.918 1.00 50.56 120 SER A O 1
ATOM 822 N N . THR A 1 121 ? -21.741 6.735 9.936 1.00 61.16 121 THR A N 1
ATOM 823 C CA . THR A 1 121 ? -21.117 5.507 10.395 1.00 61.16 121 THR A CA 1
ATOM 824 C C . THR A 1 121 ? -19.643 5.845 10.502 1.00 61.16 121 THR A C 1
ATOM 826 O O . THR A 1 121 ? -18.984 6.029 9.484 1.00 61.16 121 THR A O 1
ATOM 829 N N . ILE A 1 122 ? -19.163 6.037 11.731 1.00 67.62 122 ILE A N 1
ATOM 830 C CA . ILE A 1 122 ? -17.736 6.203 12.004 1.00 67.62 122 ILE A CA 1
ATOM 831 C C . ILE A 1 122 ? -17.072 4.924 11.496 1.00 67.62 122 ILE A C 1
ATOM 833 O O . ILE A 1 122 ? -17.361 3.841 12.010 1.00 67.62 122 ILE A O 1
ATOM 837 N N . LEU A 1 123 ? -16.270 5.035 10.437 1.00 81.50 123 LEU A N 1
ATOM 838 C CA . LEU A 1 123 ? -15.564 3.887 9.890 1.00 81.50 123 LEU A CA 1
ATOM 839 C C . LEU A 1 123 ? -14.406 3.544 10.830 1.00 81.50 123 LEU A C 1
ATOM 841 O O . LEU A 1 123 ? -13.672 4.447 11.234 1.00 81.50 123 LEU A O 1
ATOM 845 N N . PRO A 1 124 ? -14.256 2.269 11.228 1.00 88.50 124 PRO A N 1
ATOM 846 C CA . PRO A 1 124 ? -13.167 1.876 12.103 1.00 88.50 124 PRO A CA 1
ATOM 847 C C . PRO A 1 124 ? -11.844 2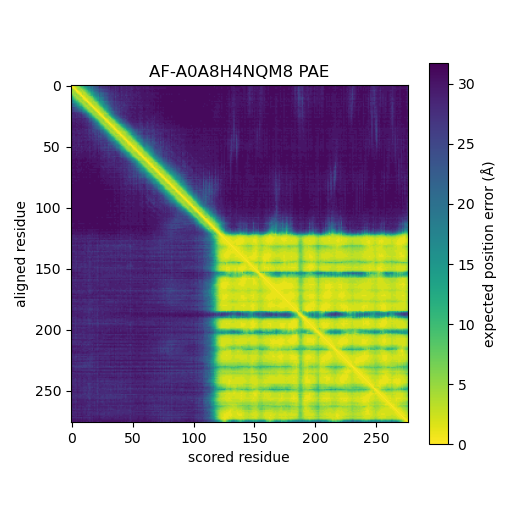.110 11.376 1.00 88.50 124 PRO A C 1
ATOM 849 O O . PRO A 1 124 ? -11.631 1.589 10.277 1.00 88.50 124 PRO A O 1
ATOM 852 N N . MET A 1 125 ? -10.976 2.907 11.994 1.00 93.75 125 MET A N 1
ATOM 853 C CA . MET A 1 125 ? -9.651 3.203 11.469 1.00 93.75 125 MET A CA 1
ATOM 854 C C . MET A 1 125 ? -8.618 2.232 12.037 1.00 93.75 125 MET A C 1
ATOM 856 O O . MET A 1 125 ? -8.732 1.764 13.171 1.00 93.75 125 MET A O 1
ATOM 860 N N . PHE A 1 126 ? -7.613 1.915 11.234 1.00 96.06 126 PHE A N 1
ATOM 861 C CA . PHE A 1 126 ? -6.551 0.989 11.596 1.00 96.06 126 PHE A CA 1
ATOM 862 C C . PHE A 1 126 ? -5.227 1.371 10.942 1.00 96.06 126 PHE A C 1
ATOM 864 O O . PHE A 1 126 ? -5.187 2.062 9.927 1.00 96.06 126 PHE A O 1
ATOM 871 N N . ARG A 1 127 ? -4.127 0.877 11.501 1.00 97.19 127 ARG A N 1
ATOM 872 C CA . ARG A 1 127 ? -2.786 0.976 10.922 1.00 97.19 127 ARG A CA 1
ATOM 873 C C . ARG A 1 127 ? -2.445 -0.321 10.201 1.00 97.19 127 ARG A C 1
ATOM 875 O O . ARG A 1 127 ? -2.870 -1.401 10.615 1.00 97.19 127 ARG A O 1
ATOM 882 N N . LEU A 1 128 ? -1.665 -0.201 9.132 1.00 97.31 128 LEU A N 1
ATOM 883 C CA . LEU A 1 128 ? -1.085 -1.340 8.427 1.00 97.31 128 LEU A CA 1
ATOM 884 C C . LEU A 1 128 ? 0.353 -1.538 8.885 1.00 97.31 128 LEU A C 1
ATOM 886 O O . LEU A 1 128 ? 1.163 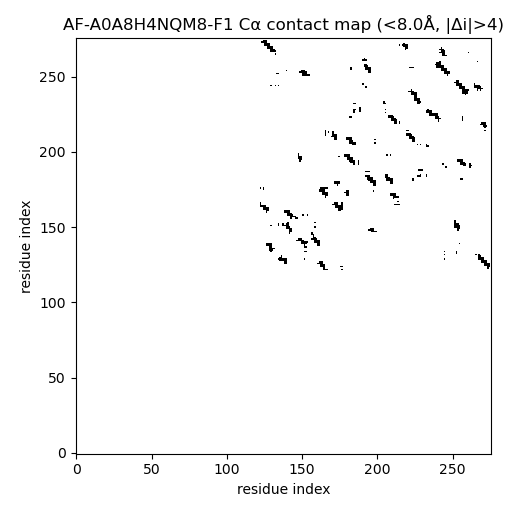-0.622 8.768 1.00 97.31 128 LEU A O 1
ATOM 890 N N . ILE A 1 129 ? 0.667 -2.726 9.392 1.00 97.44 129 ILE A N 1
ATOM 891 C CA . ILE A 1 129 ? 1.991 -3.075 9.912 1.00 97.44 129 ILE A CA 1
ATOM 892 C C . ILE A 1 129 ? 2.593 -4.187 9.053 1.00 97.44 129 ILE A C 1
ATOM 894 O O . ILE A 1 129 ? 1.947 -5.208 8.815 1.00 97.44 129 ILE A O 1
ATOM 898 N N . ALA A 1 130 ? 3.840 -4.041 8.609 1.00 96.50 130 ALA A N 1
ATOM 899 C CA . ALA A 1 130 ? 4.519 -5.117 7.889 1.00 96.50 130 ALA A CA 1
ATOM 900 C C . ALA A 1 130 ? 4.810 -6.299 8.831 1.00 96.50 130 ALA A C 1
ATOM 902 O O . ALA A 1 130 ? 5.486 -6.142 9.848 1.00 96.50 130 ALA A O 1
ATOM 903 N N . GLN A 1 131 ? 4.336 -7.504 8.500 1.00 96.19 131 GLN A N 1
ATOM 904 C CA . GLN A 1 131 ? 4.559 -8.688 9.341 1.00 96.19 131 GLN A CA 1
ATOM 905 C C . GLN A 1 131 ? 6.031 -9.132 9.373 1.00 96.19 131 GLN A C 1
ATOM 907 O O . GLN A 1 131 ? 6.490 -9.716 10.356 1.00 96.19 131 GLN A O 1
ATOM 912 N N . GLY A 1 132 ? 6.766 -8.905 8.287 1.00 93.44 132 GLY A N 1
ATOM 913 C CA . GLY A 1 132 ? 8.092 -9.471 8.083 1.00 93.44 132 GLY A CA 1
ATOM 914 C C . GLY A 1 132 ? 8.962 -8.629 7.161 1.00 93.44 132 GLY A C 1
ATOM 915 O O . GLY A 1 132 ? 8.637 -7.489 6.834 1.00 93.44 132 GLY A O 1
ATOM 916 N N . GLY A 1 133 ? 10.090 -9.213 6.760 1.00 90.12 133 GLY A N 1
ATOM 917 C CA . GLY A 1 133 ? 11.051 -8.549 5.889 1.00 90.12 133 GLY A CA 1
ATOM 918 C C . GLY A 1 133 ? 11.819 -7.417 6.586 1.00 90.12 133 GLY A C 1
ATOM 919 O O . GLY A 1 133 ? 11.862 -7.347 7.817 1.00 90.12 133 GLY A O 1
ATOM 920 N N . PRO A 1 134 ? 12.460 -6.534 5.811 1.00 89.19 134 PRO A N 1
ATOM 921 C CA . PRO A 1 134 ? 13.291 -5.457 6.348 1.00 89.19 134 PRO A CA 1
ATOM 922 C C . PRO A 1 134 ? 12.490 -4.356 7.065 1.00 89.19 134 PRO A C 1
ATOM 924 O O . PRO A 1 134 ? 13.054 -3.612 7.863 1.00 89.19 134 PRO A O 1
ATOM 927 N N . ALA A 1 135 ? 11.178 -4.291 6.829 1.00 92.94 135 ALA A N 1
ATOM 928 C CA . ALA A 1 135 ? 10.249 -3.362 7.467 1.00 92.94 135 ALA A CA 1
ATOM 929 C C . ALA A 1 135 ? 9.436 -3.995 8.616 1.00 92.94 135 ALA A C 1
ATOM 931 O O . ALA A 1 135 ? 8.443 -3.421 9.055 1.00 92.94 135 ALA A O 1
ATOM 932 N N . ALA A 1 136 ? 9.817 -5.181 9.106 1.00 95.50 136 ALA A N 1
ATOM 933 C CA . ALA A 1 136 ? 9.024 -5.929 10.082 1.00 95.50 136 ALA A CA 1
ATOM 934 C C . ALA A 1 136 ? 8.633 -5.095 11.319 1.00 95.50 136 ALA A C 1
ATOM 936 O O . ALA A 1 136 ? 9.473 -4.465 11.967 1.00 95.50 136 ALA A O 1
ATOM 937 N N . ASN A 1 137 ? 7.353 -5.175 11.687 1.00 95.50 137 ASN A N 1
ATOM 938 C CA . ASN A 1 137 ? 6.716 -4.464 12.797 1.00 95.50 137 ASN A CA 1
ATOM 939 C C . ASN A 1 137 ? 6.740 -2.932 12.683 1.00 95.50 137 ASN A C 1
ATOM 941 O O . ASN A 1 137 ? 6.515 -2.250 13.683 1.00 95.50 137 ASN A O 1
ATOM 945 N N . GLN A 1 138 ? 7.013 -2.382 11.498 1.00 95.75 138 GLN A N 1
ATOM 946 C CA . GLN A 1 138 ? 6.876 -0.952 11.250 1.00 95.75 138 GLN A CA 1
ATOM 947 C C . GLN A 1 138 ? 5.487 -0.632 10.689 1.00 95.75 138 GLN A C 1
ATOM 949 O O . GLN A 1 138 ? 4.963 -1.404 9.876 1.00 95.75 138 GLN A O 1
ATOM 954 N N . PRO A 1 139 ? 4.884 0.489 11.113 1.00 96.44 139 PRO A N 1
ATOM 955 C CA . PRO A 1 139 ? 3.653 0.992 10.530 1.00 96.44 139 PRO A CA 1
ATOM 956 C C . PRO A 1 139 ? 3.905 1.610 9.161 1.00 96.44 139 PRO A C 1
ATOM 958 O O . PRO A 1 139 ? 4.964 2.177 8.898 1.00 96.44 139 PRO A O 1
ATOM 961 N N . LEU A 1 140 ? 2.903 1.533 8.296 1.00 96.88 140 LEU A N 1
ATOM 962 C CA . LEU A 1 140 ? 2.899 2.283 7.056 1.00 96.88 140 LEU A CA 1
ATOM 963 C C . LEU A 1 140 ? 2.701 3.772 7.371 1.00 96.88 140 LEU A C 1
ATOM 965 O O . LEU A 1 140 ? 1.848 4.151 8.176 1.00 96.88 140 LEU A O 1
ATOM 969 N N . LEU A 1 141 ? 3.510 4.609 6.738 1.00 97.00 141 LEU A N 1
ATOM 970 C CA . LEU A 1 141 ? 3.554 6.051 6.925 1.00 97.00 141 LEU A CA 1
ATOM 971 C C . LEU A 1 141 ? 3.094 6.753 5.650 1.00 97.00 141 LEU A C 1
ATOM 973 O O . LEU A 1 141 ? 3.318 6.269 4.537 1.00 97.00 141 LEU A O 1
ATOM 977 N N . ALA A 1 142 ? 2.516 7.936 5.822 1.00 95.94 142 ALA A N 1
ATOM 978 C CA . ALA A 1 142 ? 2.125 8.822 4.740 1.00 95.94 142 ALA A CA 1
ATOM 979 C C . ALA A 1 142 ? 2.679 10.230 4.973 1.00 95.94 142 ALA A C 1
ATOM 981 O O . ALA A 1 142 ? 2.655 10.755 6.090 1.00 95.94 142 ALA A O 1
ATOM 982 N N . ASP A 1 143 ? 3.147 10.846 3.895 1.00 94.25 143 ASP A N 1
ATOM 983 C CA . ASP A 1 143 ? 3.355 12.286 3.805 1.00 94.25 143 ASP A CA 1
ATOM 984 C C . ASP A 1 143 ? 2.093 12.886 3.174 1.00 94.25 143 ASP A C 1
ATOM 986 O O . ASP A 1 143 ? 1.708 12.495 2.076 1.00 94.25 143 ASP A O 1
ATOM 990 N N . ARG A 1 144 ? 1.393 13.769 3.890 1.00 92.69 144 ARG A N 1
ATOM 991 C CA . ARG A 1 144 ? 0.076 14.293 3.476 1.00 92.69 144 ARG A CA 1
ATOM 992 C C . ARG A 1 144 ? 0.176 15.519 2.574 1.00 92.69 144 ARG A C 1
ATOM 994 O O . ARG A 1 144 ? -0.755 15.804 1.829 1.00 92.69 144 ARG A O 1
ATOM 1001 N N . GLU A 1 145 ? 1.321 16.187 2.567 1.00 89.62 145 GLU A N 1
ATOM 1002 C CA . GLU A 1 145 ? 1.530 17.436 1.823 1.00 89.62 145 GLU A CA 1
ATOM 1003 C C . GLU A 1 145 ? 2.653 17.312 0.783 1.00 89.62 145 GLU A C 1
ATOM 1005 O O . GLU A 1 145 ? 2.751 18.124 -0.134 1.00 89.62 145 GLU A O 1
ATOM 1010 N N . GLY A 1 146 ? 3.502 16.291 0.908 1.00 88.31 146 GLY A N 1
ATOM 1011 C CA . GLY A 1 146 ? 4.624 16.020 0.022 1.00 88.31 146 GLY A CA 1
ATOM 1012 C C . GLY A 1 146 ? 4.399 14.783 -0.839 1.00 88.31 146 GLY A C 1
ATOM 1013 O O . GLY A 1 146 ? 3.568 14.774 -1.746 1.00 88.31 146 GLY A O 1
ATOM 1014 N N . TYR A 1 147 ? 5.192 13.742 -0.595 1.00 87.12 147 TYR A N 1
ATOM 1015 C CA . TYR A 1 147 ? 5.251 12.568 -1.466 1.00 87.12 147 TYR A CA 1
ATOM 1016 C C . TYR A 1 147 ? 3.930 11.778 -1.505 1.00 87.12 147 TYR A C 1
ATOM 1018 O O . TYR A 1 147 ? 3.210 11.681 -0.512 1.00 87.12 147 TYR A O 1
ATOM 1026 N N . ALA A 1 148 ? 3.602 11.192 -2.661 1.00 92.31 148 ALA A N 1
ATOM 1027 C CA . ALA A 1 148 ? 2.409 10.353 -2.810 1.00 92.31 148 ALA A CA 1
ATOM 1028 C C . ALA A 1 148 ? 2.620 8.914 -2.304 1.00 92.31 148 ALA A C 1
ATOM 1030 O O . ALA A 1 148 ? 1.660 8.287 -1.868 1.00 92.31 148 ALA A O 1
ATOM 1031 N N . ILE A 1 149 ? 3.857 8.406 -2.356 1.00 92.56 149 ILE A N 1
ATOM 1032 C CA . ILE A 1 149 ? 4.238 7.049 -1.933 1.00 92.56 149 ILE A CA 1
ATOM 1033 C C . ILE A 1 149 ? 4.019 6.836 -0.434 1.00 92.56 149 ILE A C 1
ATOM 1035 O O . ILE A 1 149 ? 4.262 7.738 0.369 1.00 92.56 149 ILE A O 1
ATOM 1039 N N . LEU A 1 150 ? 3.590 5.633 -0.059 1.00 94.88 150 LEU A N 1
ATOM 1040 C CA . LEU A 1 150 ? 3.485 5.200 1.331 1.00 94.88 150 LEU A CA 1
ATOM 1041 C C . LEU A 1 150 ? 4.709 4.355 1.703 1.00 94.88 150 LEU A C 1
ATOM 1043 O O . LEU A 1 150 ? 5.088 3.445 0.966 1.00 94.88 150 LEU A O 1
ATOM 1047 N N . LEU A 1 151 ? 5.322 4.639 2.854 1.00 94.88 151 LEU A N 1
ATOM 1048 C CA . LEU A 1 151 ? 6.595 4.034 3.269 1.00 94.88 151 LEU A CA 1
ATOM 1049 C C . LEU A 1 151 ? 6.512 3.464 4.682 1.00 94.88 151 LEU A C 1
ATOM 1051 O O . LEU A 1 151 ? 5.925 4.083 5.556 1.00 94.88 151 LEU A O 1
ATOM 1055 N N . PHE A 1 152 ? 7.161 2.336 4.951 1.00 94.81 152 PHE A N 1
ATOM 1056 C CA . PHE A 1 152 ? 7.301 1.792 6.310 1.00 94.81 152 PHE A CA 1
ATOM 1057 C C . PHE A 1 152 ? 8.425 2.453 7.120 1.00 94.81 152 PHE A C 1
ATOM 1059 O O . PHE A 1 152 ? 8.518 2.298 8.334 1.00 94.81 152 PHE A O 1
ATOM 1066 N N . THR A 1 153 ? 9.315 3.179 6.453 1.00 87.56 153 THR A N 1
ATOM 1067 C CA . THR A 1 153 ? 10.489 3.811 7.065 1.00 87.56 153 THR A CA 1
ATOM 1068 C C . THR A 1 153 ? 10.613 5.244 6.578 1.00 87.56 153 THR A C 1
ATOM 1070 O O . THR A 1 153 ? 10.791 5.483 5.381 1.00 87.56 153 THR A O 1
ATOM 1073 N N . ALA A 1 154 ? 10.561 6.195 7.510 1.00 75.88 154 ALA A N 1
ATOM 1074 C CA . ALA A 1 154 ? 10.800 7.603 7.225 1.00 75.88 154 ALA A CA 1
ATOM 1075 C C . ALA A 1 154 ? 12.302 7.863 7.026 1.00 75.88 154 ALA A C 1
ATOM 1077 O O . ALA A 1 154 ? 13.132 7.409 7.813 1.00 75.88 154 ALA A O 1
ATOM 1078 N N . GLY A 1 155 ? 12.654 8.618 5.983 1.00 70.06 155 GLY A N 1
ATOM 1079 C CA . GLY A 1 155 ? 14.037 9.053 5.739 1.00 70.06 155 GLY A CA 1
ATOM 1080 C C . GLY A 1 155 ? 14.140 10.510 5.293 1.00 70.06 155 GLY A C 1
ATOM 1081 O O . GLY A 1 155 ? 15.000 11.246 5.767 1.00 70.06 155 GLY A O 1
ATOM 1082 N N . GLN A 1 156 ? 13.231 10.946 4.420 1.00 74.69 156 GLN A N 1
ATOM 1083 C CA . GLN A 1 156 ? 13.034 12.339 4.015 1.00 74.69 156 GLN A CA 1
ATOM 1084 C C . GLN A 1 156 ? 11.541 12.600 3.836 1.00 74.69 156 GLN A C 1
ATOM 1086 O O . GLN A 1 156 ? 10.823 11.687 3.438 1.00 74.69 156 GLN A O 1
ATOM 1091 N N . GLY A 1 157 ? 11.116 13.842 4.064 1.00 81.50 157 GLY A N 1
ATOM 1092 C CA . GLY A 1 157 ? 9.708 14.239 4.047 1.00 81.50 157 GLY A CA 1
ATOM 1093 C C . GLY A 1 157 ? 9.063 14.160 5.429 1.00 81.50 157 GLY A C 1
ATOM 1094 O O . GLY A 1 157 ? 9.652 13.625 6.373 1.00 81.50 157 GLY A O 1
ATOM 1095 N N . ASP A 1 158 ? 7.843 14.679 5.526 1.00 90.38 158 ASP A N 1
ATOM 1096 C CA . ASP A 1 158 ? 7.086 14.776 6.778 1.00 90.38 158 ASP A CA 1
ATOM 1097 C C . ASP A 1 158 ? 6.164 13.556 6.946 1.00 90.38 158 ASP A C 1
ATOM 1099 O O . ASP A 1 158 ? 4.953 13.653 7.152 1.00 90.38 158 ASP A O 1
ATOM 1103 N N . PHE A 1 159 ? 6.766 12.368 6.831 1.00 94.25 159 PHE A N 1
ATOM 1104 C CA . PHE A 1 159 ? 6.069 11.095 6.976 1.00 94.25 159 PHE A CA 1
ATOM 1105 C C . PHE A 1 159 ? 5.626 10.876 8.420 1.00 94.25 159 PHE A C 1
ATOM 1107 O O . PHE A 1 159 ? 6.425 10.919 9.357 1.00 94.25 159 PHE A O 1
ATOM 1114 N N . THR A 1 160 ? 4.343 10.585 8.586 1.00 95.19 160 THR A N 1
ATOM 1115 C CA . THR A 1 160 ? 3.712 10.280 9.873 1.00 95.19 160 THR A CA 1
ATOM 1116 C C . THR A 1 160 ? 2.825 9.052 9.732 1.00 95.19 160 THR A C 1
ATOM 1118 O O . THR A 1 160 ? 2.515 8.642 8.612 1.00 95.19 160 THR A O 1
ATOM 1121 N N . ASP A 1 161 ? 2.423 8.458 10.856 1.00 95.19 161 ASP A N 1
ATOM 1122 C CA . ASP A 1 161 ? 1.563 7.273 10.859 1.00 95.19 161 ASP A CA 1
ATOM 1123 C C . ASP A 1 161 ? 0.346 7.459 9.943 1.00 95.19 161 ASP A C 1
ATOM 1125 O O . ASP A 1 161 ? -0.361 8.475 9.993 1.00 95.19 161 ASP A O 1
ATOM 1129 N N . ALA A 1 162 ? 0.131 6.477 9.070 1.00 96.25 162 ALA A N 1
ATOM 1130 C CA . ALA A 1 162 ? -1.022 6.432 8.194 1.00 96.25 162 ALA A CA 1
ATOM 1131 C C . ALA A 1 162 ? -2.136 5.620 8.854 1.00 96.25 162 ALA A C 1
ATOM 1133 O O . ALA A 1 162 ? -1.914 4.501 9.327 1.00 96.25 162 ALA A O 1
ATOM 1134 N N . TYR A 1 163 ? -3.340 6.184 8.854 1.00 96.81 163 TYR A N 1
ATOM 1135 C CA . TYR A 1 163 ? -4.529 5.513 9.350 1.00 96.81 163 TYR A CA 1
ATOM 1136 C C . TYR A 1 163 ? -5.467 5.242 8.191 1.00 96.81 163 TYR A C 1
ATOM 1138 O O . TYR A 1 163 ? -5.760 6.124 7.390 1.00 96.81 163 TYR A O 1
ATOM 1146 N N . PHE A 1 164 ? -5.943 4.012 8.108 1.00 97.25 164 PHE A N 1
ATOM 1147 C CA . PHE A 1 164 ? -6.742 3.536 6.999 1.00 97.25 164 PHE A CA 1
ATOM 1148 C C . PHE A 1 164 ? -8.132 3.145 7.454 1.00 97.25 164 PHE A C 1
ATOM 1150 O O . PHE A 1 164 ? -8.345 2.731 8.587 1.00 97.25 164 PHE A O 1
ATOM 1157 N N . SER A 1 165 ? -9.070 3.234 6.529 1.00 96.56 165 SER A N 1
ATOM 1158 C CA . SER A 1 165 ? -10.410 2.677 6.644 1.00 96.56 165 SER A CA 1
ATOM 1159 C C . SER A 1 165 ? -10.798 2.051 5.307 1.00 96.56 165 SER A C 1
ATOM 1161 O O . SER A 1 165 ? -10.133 2.268 4.292 1.00 96.56 165 SER A O 1
ATOM 1163 N N . VAL A 1 166 ? -11.865 1.257 5.303 1.00 96.94 166 VAL A N 1
ATOM 1164 C CA . VAL A 1 166 ? -12.434 0.696 4.075 1.00 96.94 166 VAL A CA 1
ATOM 1165 C C . VAL A 1 166 ? -13.818 1.295 3.883 1.00 96.94 166 VAL A C 1
ATOM 1167 O O . VAL A 1 166 ? -14.676 1.149 4.756 1.00 96.94 166 VAL A O 1
ATOM 1170 N N . ASP A 1 167 ? -14.035 1.960 2.750 1.00 95.88 167 ASP A N 1
ATOM 1171 C CA . ASP A 1 167 ? -15.354 2.472 2.379 1.00 95.88 167 ASP A CA 1
ATOM 1172 C C . ASP A 1 167 ? -16.340 1.292 2.251 1.00 95.88 167 ASP A C 1
ATOM 1174 O O . ASP A 1 167 ? -16.116 0.392 1.439 1.00 95.88 167 ASP A O 1
ATOM 1178 N N . PRO A 1 168 ? -17.449 1.260 3.010 1.00 94.12 168 PRO A N 1
ATOM 1179 C CA . PRO A 1 168 ? -18.381 0.136 3.004 1.00 94.12 168 PRO A CA 1
ATOM 1180 C C . PRO A 1 168 ? -19.197 0.020 1.708 1.00 94.12 168 PRO A C 1
ATOM 1182 O O . PRO A 1 168 ? -19.851 -1.000 1.502 1.00 94.12 168 PRO A O 1
ATOM 1185 N N . VAL A 1 169 ? -19.211 1.057 0.865 1.00 94.94 169 VAL A N 1
ATOM 1186 C CA . VAL A 1 169 ? -19.947 1.096 -0.404 1.00 94.94 169 VAL A CA 1
ATOM 1187 C C . VAL A 1 169 ? -19.027 0.782 -1.576 1.00 94.94 169 VAL A C 1
ATOM 1189 O O . VAL A 1 169 ? -19.377 -0.032 -2.428 1.00 94.94 169 VAL A O 1
ATOM 1192 N N . THR A 1 170 ? -17.871 1.443 -1.651 1.00 96.19 170 THR A N 1
ATOM 1193 C CA . THR A 1 170 ? -16.945 1.278 -2.787 1.00 96.19 170 THR A CA 1
ATOM 1194 C C . THR A 1 170 ? -15.875 0.220 -2.551 1.00 96.19 170 THR A C 1
ATOM 1196 O O . THR A 1 170 ? -15.216 -0.195 -3.502 1.00 96.19 170 THR A O 1
ATOM 1199 N N . HIS A 1 171 ? -15.707 -0.220 -1.302 1.00 97.31 171 HIS A N 1
ATOM 1200 C CA . HIS A 1 171 ? -14.619 -1.082 -0.843 1.00 97.31 171 HIS A CA 1
ATOM 1201 C C . HIS A 1 171 ? -13.227 -0.476 -1.021 1.00 97.31 171 HIS A C 1
ATOM 1203 O O . HIS A 1 171 ? -12.239 -1.193 -0.888 1.00 97.31 171 HIS A O 1
ATOM 1209 N N . TYR A 1 172 ? -13.110 0.824 -1.303 1.00 97.69 172 TYR A N 1
ATOM 1210 C CA . TYR A 1 172 ? -11.806 1.459 -1.442 1.00 97.69 172 TYR A CA 1
ATOM 1211 C C . TYR A 1 172 ? -11.100 1.609 -0.101 1.00 97.69 172 TYR A C 1
ATOM 1213 O O . TYR A 1 172 ? -11.715 1.949 0.911 1.00 97.69 172 TYR A O 1
ATOM 1221 N N . LEU A 1 173 ? -9.788 1.385 -0.125 1.00 97.88 173 LEU A N 1
ATOM 1222 C CA . LEU A 1 173 ? -8.911 1.731 0.983 1.00 97.88 173 LEU A CA 1
ATOM 1223 C C . LEU A 1 173 ? -8.755 3.252 1.031 1.00 97.88 173 LEU A C 1
ATOM 1225 O O . LEU A 1 173 ? -8.313 3.859 0.054 1.00 97.88 173 LEU A O 1
ATOM 1229 N N . LEU A 1 174 ? -9.112 3.860 2.158 1.00 97.38 174 LEU A N 1
ATOM 1230 C CA . LEU A 1 174 ? -9.048 5.303 2.367 1.00 97.38 174 LEU A CA 1
ATOM 1231 C C . LEU A 1 174 ? -8.026 5.638 3.450 1.00 97.38 174 LEU A C 1
ATOM 1233 O O . LEU A 1 174 ? -8.124 5.122 4.562 1.00 97.38 174 LEU A O 1
ATOM 1237 N N . LEU A 1 175 ? -7.098 6.538 3.146 1.00 97.00 175 LEU A N 1
ATOM 1238 C CA . LEU A 1 175 ? -6.249 7.224 4.111 1.00 97.00 175 LEU A CA 1
ATOM 1239 C C . LEU A 1 175 ? -7.055 8.306 4.830 1.00 97.00 175 LEU A C 1
ATOM 1241 O O . LEU A 1 175 ? -7.756 9.099 4.199 1.00 97.00 175 LEU A O 1
ATOM 1245 N N . ASP A 1 176 ? -6.951 8.311 6.155 1.00 95.19 176 ASP A N 1
ATOM 1246 C CA . ASP A 1 176 ? -7.610 9.245 7.068 1.00 95.19 176 ASP A CA 1
ATOM 1247 C C . ASP A 1 176 ? -9.119 9.391 6.800 1.00 95.19 176 ASP A C 1
ATOM 1249 O O . ASP A 1 176 ? -9.703 10.448 7.008 1.00 95.19 176 ASP A O 1
ATOM 1253 N N . ASN A 1 177 ? -9.754 8.305 6.335 1.00 93.88 177 ASN A N 1
ATOM 1254 C CA . ASN A 1 177 ? -11.182 8.234 6.003 1.00 93.88 177 ASN A CA 1
ATOM 1255 C C . ASN A 1 177 ? -11.638 9.146 4.841 1.00 93.88 177 ASN A C 1
ATOM 1257 O O . ASN A 1 177 ? -12.837 9.330 4.632 1.00 93.88 177 ASN A O 1
ATOM 1261 N N . GLU A 1 178 ? -10.701 9.695 4.064 1.00 93.31 178 GLU A N 1
ATOM 1262 C CA . GLU A 1 178 ? -11.004 10.679 3.019 1.00 93.31 178 GLU A CA 1
ATOM 1263 C C . GLU A 1 178 ? -10.311 10.357 1.691 1.00 93.31 178 GLU A C 1
ATOM 1265 O O . GLU A 1 178 ? -10.979 10.253 0.660 1.00 93.31 178 GLU A O 1
ATOM 1270 N N . GLN A 1 179 ? -8.989 10.168 1.700 1.00 95.50 179 GLN A N 1
ATOM 1271 C CA . GLN A 1 179 ? -8.191 10.070 0.477 1.00 95.50 179 GLN A CA 1
ATOM 1272 C C . GLN A 1 179 ? -8.053 8.612 0.015 1.00 95.50 179 GLN A C 1
ATOM 1274 O O . GLN A 1 179 ? -7.466 7.808 0.738 1.00 95.50 179 GLN A O 1
ATOM 1279 N N . PRO A 1 180 ? -8.500 8.234 -1.196 1.00 96.75 180 PRO A N 1
ATOM 1280 C CA . PRO A 1 180 ? -8.300 6.879 -1.696 1.00 96.75 180 PRO A CA 1
ATOM 1281 C C . PRO A 1 180 ? -6.820 6.527 -1.892 1.00 96.75 180 PRO A C 1
ATOM 1283 O O . PRO A 1 180 ? -6.012 7.367 -2.299 1.00 96.75 180 PRO A O 1
ATOM 1286 N N . ILE A 1 181 ? -6.485 5.260 -1.653 1.00 98.00 181 ILE A N 1
ATOM 1287 C CA . ILE A 1 181 ? -5.181 4.674 -1.973 1.00 98.00 181 ILE A CA 1
ATOM 1288 C C . ILE A 1 181 ? -5.254 3.947 -3.317 1.00 98.00 181 ILE A C 1
ATOM 1290 O O . ILE A 1 181 ? -6.201 3.208 -3.605 1.00 98.00 181 ILE A O 1
ATOM 1294 N N . CYS A 1 182 ? -4.225 4.148 -4.130 1.00 97.38 182 CYS A N 1
ATOM 1295 C CA . CYS A 1 182 ? -4.062 3.548 -5.442 1.00 97.38 182 CYS A CA 1
ATOM 1296 C C . CYS A 1 182 ? -2.819 2.655 -5.476 1.00 97.38 182 CYS A C 1
ATOM 1298 O O . CYS A 1 182 ? -1.851 2.884 -4.754 1.00 97.38 182 CYS A O 1
ATOM 1300 N N . GLY A 1 183 ? -2.854 1.637 -6.333 1.00 95.81 183 GLY A N 1
ATOM 1301 C CA . GLY A 1 183 ? -1.660 0.956 -6.810 1.00 95.81 183 GLY A CA 1
ATOM 1302 C C . GLY A 1 183 ? -1.109 1.717 -8.010 1.00 95.81 183 GLY A C 1
ATOM 1303 O O . GLY A 1 183 ? -1.834 1.901 -8.985 1.00 95.81 183 GLY A O 1
ATOM 1304 N N . TYR A 1 184 ? 0.141 2.163 -7.926 1.00 94.19 184 TYR A N 1
ATOM 1305 C CA . TYR A 1 184 ? 0.856 2.865 -8.988 1.00 94.19 184 TYR A CA 1
ATOM 1306 C C . TYR A 1 184 ? 1.781 1.922 -9.762 1.00 94.19 184 TYR A C 1
ATOM 1308 O O . TYR A 1 184 ? 2.543 1.163 -9.161 1.00 94.19 184 TYR A O 1
ATOM 1316 N N . PHE A 1 185 ? 1.729 2.010 -11.093 1.00 91.31 185 PHE A N 1
ATOM 1317 C CA . PHE A 1 185 ? 2.430 1.129 -12.034 1.00 91.31 185 PHE A CA 1
ATOM 1318 C C . PHE A 1 185 ? 3.461 1.869 -12.921 1.00 91.31 185 PHE A C 1
ATOM 1320 O O . PHE A 1 185 ? 4.185 1.216 -13.673 1.00 91.31 185 PHE A O 1
ATOM 1327 N N . GLY A 1 186 ? 3.529 3.209 -12.860 1.00 73.25 186 GLY A N 1
ATOM 1328 C CA . GLY A 1 186 ? 4.165 4.060 -13.884 1.00 73.25 186 GLY A CA 1
ATOM 1329 C C . GLY A 1 186 ? 5.698 4.077 -13.935 1.00 73.25 186 GLY A C 1
ATOM 1330 O O . GLY A 1 186 ? 6.259 4.263 -15.011 1.00 73.25 186 GLY A O 1
ATOM 1331 N N . ASP A 1 187 ? 6.388 3.785 -12.827 1.00 64.38 187 ASP A N 1
ATOM 1332 C CA . ASP A 1 187 ? 7.867 3.855 -12.762 1.00 64.38 187 ASP A CA 1
ATOM 1333 C C . ASP A 1 187 ? 8.520 2.484 -12.504 1.00 64.38 187 ASP A C 1
ATOM 1335 O O . ASP A 1 187 ? 9.740 2.356 -12.423 1.00 64.38 187 ASP A O 1
ATOM 1339 N N . ALA A 1 188 ? 7.684 1.461 -12.328 1.00 51.44 188 ALA A N 1
ATOM 1340 C CA . ALA A 1 188 ? 7.971 0.269 -11.538 1.00 51.44 188 ALA A CA 1
ATOM 1341 C C . ALA A 1 188 ? 7.610 -1.035 -12.270 1.00 51.44 188 ALA A C 1
ATOM 1343 O O . ALA A 1 188 ? 7.467 -2.086 -11.648 1.00 51.44 188 ALA A O 1
ATOM 1344 N N . SER A 1 189 ? 7.526 -1.016 -13.606 1.00 50.00 189 SER A N 1
ATOM 1345 C CA . SER A 1 189 ? 7.414 -2.261 -14.384 1.00 50.00 189 SER A CA 1
ATOM 1346 C C . SER A 1 189 ? 8.526 -3.273 -14.052 1.00 50.00 189 SER A C 1
ATOM 1348 O O . SER A 1 189 ? 8.346 -4.464 -14.289 1.00 50.00 189 SER A O 1
ATOM 1350 N N . ASP A 1 190 ? 9.636 -2.819 -13.457 1.00 57.41 190 ASP A N 1
ATOM 1351 C CA . ASP A 1 190 ? 10.749 -3.659 -13.009 1.00 57.41 190 ASP A CA 1
ATOM 1352 C C .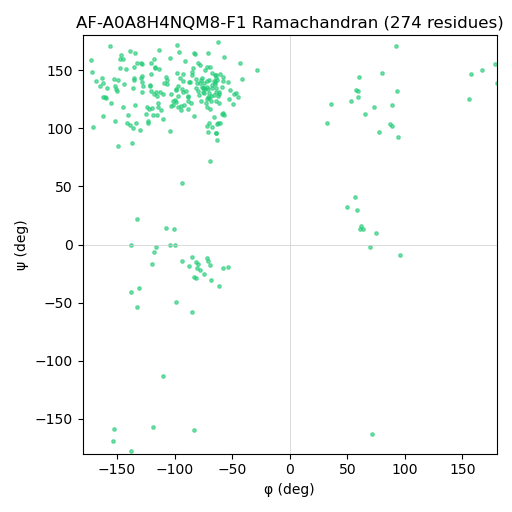 ASP A 1 190 ? 10.548 -4.296 -11.623 1.00 57.41 190 ASP A C 1
ATOM 1354 O O . ASP A 1 190 ? 11.092 -5.372 -11.377 1.00 57.41 190 ASP A O 1
ATOM 1358 N N . SER A 1 191 ? 9.782 -3.687 -10.706 1.00 67.88 191 SER A N 1
ATOM 1359 C CA . SER A 1 191 ? 9.566 -4.275 -9.373 1.00 67.88 191 SER A CA 1
ATOM 1360 C C . SER A 1 191 ? 8.516 -5.385 -9.389 1.00 67.88 191 SER A C 1
ATOM 1362 O O . SER A 1 191 ? 8.484 -6.200 -8.474 1.00 67.88 191 SER A O 1
ATOM 1364 N N . GLY A 1 192 ? 7.687 -5.470 -10.437 1.00 86.12 192 GLY A N 1
ATOM 1365 C CA . GLY A 1 192 ? 6.729 -6.563 -10.634 1.00 86.12 192 GLY A CA 1
ATOM 1366 C C . GLY A 1 192 ? 5.495 -6.510 -9.726 1.00 86.12 192 GLY A C 1
ATOM 1367 O O . GLY A 1 192 ? 4.723 -7.467 -9.694 1.00 86.12 192 GLY A O 1
ATOM 1368 N N . PHE A 1 193 ? 5.292 -5.408 -9.002 1.00 91.69 193 PHE A N 1
ATOM 1369 C CA . PHE A 1 193 ? 4.111 -5.130 -8.183 1.00 91.69 193 PHE A CA 1
ATOM 1370 C C . PHE A 1 193 ? 3.770 -3.633 -8.222 1.00 91.69 193 PHE A C 1
ATOM 1372 O O . PHE A 1 193 ? 4.608 -2.802 -8.562 1.00 91.69 193 PHE A O 1
ATOM 1379 N N . ALA A 1 194 ? 2.529 -3.293 -7.881 1.00 94.00 194 ALA A N 1
ATOM 1380 C CA . ALA A 1 194 ? 2.031 -1.925 -7.838 1.00 94.00 194 ALA A CA 1
ATOM 1381 C C . ALA A 1 194 ? 2.288 -1.302 -6.465 1.00 94.00 194 ALA A C 1
ATOM 1383 O O . ALA A 1 194 ? 1.877 -1.865 -5.446 1.00 94.00 194 ALA A O 1
ATOM 1384 N N . ASN A 1 195 ? 2.917 -0.132 -6.435 1.00 93.94 195 ASN A N 1
ATOM 1385 C CA . ASN A 1 195 ? 3.242 0.564 -5.193 1.00 93.94 195 ASN A CA 1
ATOM 1386 C C . ASN A 1 195 ? 2.011 1.259 -4.613 1.00 93.94 195 ASN A C 1
ATOM 1388 O O . ASN A 1 195 ? 1.240 1.873 -5.347 1.00 93.94 195 ASN A O 1
ATOM 1392 N N . LEU A 1 196 ? 1.832 1.194 -3.296 1.00 96.06 196 LEU A N 1
ATOM 1393 C CA . LEU A 1 196 ? 0.768 1.915 -2.608 1.00 96.06 196 LEU A CA 1
ATOM 1394 C C . LEU A 1 196 ? 1.096 3.409 -2.591 1.00 96.06 196 LEU A C 1
ATOM 1396 O O . LEU A 1 196 ? 2.075 3.844 -1.982 1.00 96.06 196 LEU A O 1
ATOM 1400 N N . VAL A 1 197 ? 0.231 4.195 -3.223 1.00 95.69 197 VAL A N 1
ATOM 1401 C CA . VAL A 1 197 ? 0.308 5.656 -3.263 1.00 95.69 197 VAL A CA 1
ATOM 1402 C C . VAL A 1 197 ? -1.033 6.261 -2.866 1.00 95.69 197 VAL A C 1
ATOM 1404 O O . VAL A 1 197 ? -2.090 5.649 -3.034 1.00 95.69 197 VAL A O 1
ATOM 1407 N N . ARG A 1 198 ? -1.023 7.498 -2.378 1.00 96.19 198 ARG A N 1
ATOM 1408 C CA . ARG A 1 198 ? -2.234 8.324 -2.377 1.00 96.19 198 ARG A CA 1
ATOM 1409 C C . ARG A 1 198 ? -2.652 8.527 -3.830 1.00 96.19 198 ARG A C 1
ATOM 1411 O O . ARG A 1 198 ? -1.819 8.935 -4.634 1.00 96.19 198 ARG A O 1
ATOM 1418 N N . CYS A 1 199 ? -3.908 8.229 -4.162 1.00 95.56 199 CYS A N 1
ATOM 1419 C CA . CYS A 1 199 ? -4.401 8.454 -5.518 1.00 95.56 199 CYS A CA 1
ATOM 1420 C C . CYS A 1 199 ? -4.240 9.927 -5.899 1.00 95.56 199 CYS A C 1
ATOM 1422 O O . CYS A 1 199 ? -4.522 10.809 -5.083 1.00 95.56 199 CYS A O 1
ATOM 1424 N N . SER A 1 200 ? -3.850 10.178 -7.142 1.00 92.06 200 SER A N 1
ATOM 1425 C CA . SER A 1 200 ? -3.784 11.516 -7.713 1.00 92.06 200 SER A CA 1
ATOM 1426 C C . SER A 1 200 ? -5.185 12.130 -7.875 1.00 92.06 200 SER A C 1
ATOM 1428 O O . SER A 1 200 ? -6.156 11.439 -8.188 1.00 92.06 200 SER A O 1
ATOM 1430 N N . ASP A 1 201 ? -5.297 13.456 -7.737 1.00 85.25 201 ASP A N 1
ATOM 1431 C CA . ASP A 1 201 ? -6.568 14.188 -7.916 1.00 85.25 201 ASP A CA 1
ATOM 1432 C C . ASP A 1 201 ? -7.029 14.278 -9.386 1.00 85.25 201 ASP A C 1
ATOM 1434 O O . ASP A 1 201 ? -8.150 14.701 -9.685 1.00 85.25 201 ASP A O 1
ATOM 1438 N N . GLY A 1 202 ? -6.153 13.917 -10.328 1.00 74.12 202 GLY A N 1
ATOM 1439 C CA . GLY A 1 202 ? -6.391 13.963 -11.769 1.00 74.12 202 GLY A CA 1
ATOM 1440 C C . GLY A 1 202 ? -6.436 12.575 -12.410 1.00 74.12 202 GLY A C 1
ATOM 1441 O O . GLY A 1 202 ? -6.031 11.592 -11.796 1.00 74.12 202 GLY A O 1
ATOM 1442 N N . PRO A 1 203 ? -6.909 12.471 -13.666 1.00 65.06 203 PRO A N 1
ATOM 1443 C CA . PRO A 1 203 ? -6.878 11.212 -14.394 1.00 65.06 203 PRO A CA 1
ATOM 1444 C C . PRO A 1 203 ? -5.427 10.803 -14.663 1.00 65.06 203 PRO A C 1
ATOM 1446 O O . PRO A 1 203 ? -4.745 11.406 -15.493 1.00 65.06 203 PRO A O 1
ATOM 1449 N N . THR A 1 204 ? -4.978 9.761 -13.980 1.00 83.44 204 THR A N 1
ATOM 1450 C CA . THR A 1 204 ? -3.724 9.062 -14.250 1.00 83.44 204 THR A CA 1
ATOM 1451 C C . THR A 1 204 ? -4.066 7.719 -14.892 1.00 83.44 204 THR A C 1
ATOM 1453 O O . THR A 1 204 ? -5.046 7.069 -14.535 1.00 83.44 204 THR A O 1
ATOM 1456 N N . MET A 1 205 ? -3.307 7.325 -15.916 1.00 88.19 205 MET A N 1
ATOM 1457 C CA . MET A 1 205 ? -3.469 6.002 -16.541 1.00 88.19 205 MET A CA 1
ATOM 1458 C C . MET A 1 205 ? -2.678 4.914 -15.806 1.00 88.19 205 MET A C 1
ATOM 1460 O O . MET A 1 205 ? -2.863 3.741 -16.089 1.00 88.19 205 MET A O 1
ATOM 1464 N N . GLU A 1 206 ? -1.808 5.315 -14.882 1.00 91.94 206 GLU A N 1
ATOM 1465 C CA . GLU A 1 206 ? -0.844 4.475 -14.163 1.00 91.94 206 GLU A CA 1
ATOM 1466 C C . GLU A 1 206 ? -1.316 4.084 -12.762 1.00 91.94 206 GLU A C 1
ATOM 1468 O O . GLU A 1 206 ? -0.583 3.404 -12.048 1.00 91.94 206 GLU A O 1
ATOM 1473 N N . GLU A 1 207 ? -2.503 4.524 -12.346 1.00 94.06 207 GLU A N 1
ATOM 1474 C CA . GLU A 1 207 ? -3.042 4.261 -11.016 1.00 94.06 207 GLU A CA 1
ATOM 1475 C C . GLU A 1 207 ? -4.374 3.522 -11.103 1.00 94.06 207 GLU A C 1
ATOM 1477 O O . GLU A 1 207 ? -5.263 3.873 -11.880 1.00 94.06 207 GLU A O 1
ATOM 1482 N N . GLU A 1 208 ? -4.545 2.530 -10.237 1.00 95.50 208 GLU A N 1
ATOM 1483 C CA . GLU A 1 208 ? -5.832 1.877 -10.007 1.00 95.50 208 GLU A CA 1
ATOM 1484 C C . GLU A 1 208 ? -6.156 1.882 -8.519 1.00 95.50 208 GLU A C 1
ATOM 1486 O O . GLU A 1 208 ? -5.304 1.588 -7.680 1.00 95.50 208 GLU A O 1
ATOM 1491 N N . LYS A 1 209 ? -7.406 2.202 -8.176 1.00 96.75 209 LYS A N 1
ATOM 1492 C CA . LYS A 1 209 ? -7.843 2.238 -6.776 1.00 96.75 209 LYS A CA 1
ATOM 1493 C C . LYS A 1 209 ? -7.771 0.850 -6.157 1.00 96.75 209 LYS A C 1
ATOM 1495 O O . LYS A 1 209 ? -8.255 -0.124 -6.736 1.00 96.75 209 LYS A O 1
ATOM 1500 N N . ILE A 1 210 ? -7.219 0.782 -4.952 1.00 98.19 210 ILE A N 1
ATOM 1501 C CA . ILE A 1 210 ? -7.142 -0.457 -4.187 1.00 98.19 210 ILE A CA 1
ATOM 1502 C C . ILE A 1 210 ? -8.490 -0.712 -3.526 1.00 98.19 210 ILE A C 1
ATOM 1504 O O . ILE A 1 210 ? -9.063 0.166 -2.882 1.00 98.19 210 ILE A O 1
ATOM 1508 N N . THR A 1 211 ? -8.974 -1.939 -3.672 1.00 98.19 211 THR A N 1
ATOM 1509 C CA . THR A 1 211 ? -10.175 -2.433 -2.997 1.00 98.19 211 THR A CA 1
ATOM 1510 C C . THR A 1 211 ? -9.784 -3.390 -1.887 1.00 98.19 211 THR A C 1
ATOM 1512 O O . THR A 1 211 ? -8.863 -4.177 -2.071 1.00 98.19 211 THR A O 1
ATOM 1515 N N . CYS A 1 212 ? -10.462 -3.351 -0.747 1.00 98.00 212 CYS A N 1
ATOM 1516 C CA . CYS A 1 212 ? -10.191 -4.250 0.366 1.00 98.00 212 CYS A CA 1
ATOM 1517 C C . CYS A 1 212 ? -11.480 -4.813 0.958 1.00 98.00 212 CYS A C 1
ATOM 1519 O O . CYS A 1 212 ? -12.543 -4.190 0.919 1.00 98.00 212 CYS A O 1
ATOM 1521 N N . GLU A 1 213 ? -11.373 -5.999 1.546 1.00 95.75 213 GLU A N 1
ATOM 1522 C CA . GLU A 1 213 ? -12.418 -6.533 2.408 1.00 95.75 213 GLU A CA 1
ATOM 1523 C C . GLU A 1 213 ? -12.500 -5.724 3.707 1.00 95.75 213 GLU A C 1
ATOM 1525 O O . GLU A 1 213 ? -11.510 -5.153 4.176 1.00 95.75 213 GLU A O 1
ATOM 1530 N N . ALA A 1 214 ? -13.689 -5.691 4.315 1.00 91.44 214 ALA A N 1
ATOM 1531 C CA . ALA A 1 214 ? -13.847 -5.091 5.631 1.00 91.44 214 ALA A CA 1
ATOM 1532 C C . ALA A 1 214 ? -12.921 -5.804 6.640 1.00 91.44 214 ALA A C 1
ATOM 1534 O O . ALA A 1 214 ? -12.860 -7.036 6.648 1.00 91.44 214 ALA A O 1
ATOM 1535 N N . PRO A 1 215 ? -12.210 -5.067 7.506 1.00 89.19 215 PRO A N 1
ATOM 1536 C CA . PRO A 1 215 ? -11.223 -5.655 8.400 1.00 89.19 215 PRO A CA 1
ATOM 1537 C C . PRO A 1 215 ? -11.909 -6.475 9.509 1.00 89.19 215 PRO A C 1
ATOM 1539 O O . PRO A 1 215 ? -12.361 -5.932 10.513 1.00 89.19 215 PRO A O 1
ATOM 1542 N N . THR A 1 216 ? -12.009 -7.798 9.332 1.00 85.56 216 THR A N 1
ATOM 1543 C CA . THR A 1 216 ? -12.634 -8.724 10.303 1.00 85.56 216 THR A CA 1
ATOM 1544 C C . THR A 1 216 ? -11.630 -9.552 11.108 1.00 85.56 216 THR A C 1
ATOM 1546 O O . THR A 1 216 ? -12.030 -10.390 11.916 1.00 85.56 216 THR A O 1
ATOM 1549 N N . GLY A 1 217 ? -10.330 -9.378 10.874 1.00 86.25 217 GLY A N 1
ATOM 1550 C CA . GLY A 1 217 ? -9.284 -10.204 11.471 1.00 86.25 217 GLY A CA 1
ATOM 1551 C C . GLY A 1 217 ? -7.953 -9.477 11.607 1.00 86.25 217 GLY A C 1
ATOM 1552 O O . GLY A 1 217 ? -7.894 -8.254 11.626 1.00 86.25 217 GLY A O 1
ATOM 1553 N N . THR A 1 218 ? -6.876 -10.254 11.720 1.00 92.19 218 THR A N 1
ATOM 1554 C CA . THR A 1 218 ? -5.518 -9.731 11.944 1.00 92.19 218 THR A CA 1
ATOM 1555 C C . THR A 1 218 ? -4.847 -9.219 10.672 1.00 92.19 218 THR A C 1
ATOM 1557 O O . THR A 1 218 ? -3.899 -8.452 10.769 1.00 92.19 218 THR A O 1
ATOM 1560 N N . TYR A 1 219 ? -5.309 -9.637 9.494 1.00 93.69 219 TYR A N 1
ATOM 1561 C CA . TYR A 1 219 ? -4.715 -9.271 8.209 1.00 93.69 219 TYR A CA 1
ATOM 1562 C C . TYR A 1 219 ? -5.735 -8.555 7.345 1.00 93.69 219 TYR A C 1
ATOM 1564 O O . TYR A 1 219 ? -6.920 -8.899 7.375 1.00 93.69 219 TYR A O 1
ATOM 1572 N N . ILE A 1 220 ? -5.256 -7.609 6.543 1.00 94.19 220 ILE A N 1
ATOM 1573 C CA . ILE A 1 220 ? -6.075 -6.992 5.508 1.00 94.19 220 ILE A CA 1
ATOM 1574 C C . ILE A 1 220 ? -5.990 -7.804 4.218 1.00 94.19 220 ILE A C 1
ATOM 1576 O O . ILE A 1 220 ? -4.920 -8.279 3.838 1.00 94.19 220 ILE A O 1
ATOM 1580 N N . GLN A 1 221 ? -7.123 -7.955 3.540 1.00 95.69 221 GLN A N 1
ATOM 1581 C CA . GLN A 1 221 ? -7.184 -8.534 2.204 1.00 95.69 221 GLN A CA 1
ATOM 1582 C C . GLN A 1 221 ? -7.538 -7.424 1.231 1.00 95.69 221 GLN A C 1
ATOM 1584 O O . GLN A 1 221 ? -8.663 -6.929 1.235 1.00 95.69 221 GLN A O 1
ATOM 1589 N N . CYS A 1 222 ? -6.556 -7.018 0.435 1.00 97.94 222 CYS A N 1
ATOM 1590 C CA . CYS A 1 222 ? -6.709 -5.980 -0.569 1.00 97.94 222 CYS A CA 1
ATOM 1591 C C . CYS A 1 222 ? -6.383 -6.523 -1.951 1.00 97.94 222 CYS A C 1
ATOM 1593 O O . CYS A 1 222 ? -5.641 -7.493 -2.100 1.00 97.94 222 CYS A O 1
ATOM 1595 N N . SER A 1 223 ? -6.926 -5.869 -2.965 1.00 98.12 223 SER A N 1
ATOM 1596 C CA . SER A 1 223 ? -6.673 -6.186 -4.350 1.00 98.12 223 SER A CA 1
ATOM 1597 C C . SER A 1 223 ? -6.707 -4.949 -5.239 1.00 98.12 223 SER A C 1
ATOM 1599 O O . SER A 1 223 ? -7.398 -3.968 -4.950 1.00 98.12 223 SER A O 1
ATOM 1601 N N . VAL A 1 224 ? -5.956 -5.006 -6.332 1.00 97.62 224 VAL A N 1
ATOM 1602 C CA . VAL A 1 224 ? -5.892 -3.964 -7.355 1.00 97.62 224 VAL A CA 1
ATOM 1603 C C . VAL A 1 224 ? -5.951 -4.604 -8.738 1.00 97.62 224 VAL A C 1
ATOM 1605 O O . VAL A 1 224 ? -5.416 -5.694 -8.955 1.00 97.62 224 VAL A O 1
ATOM 1608 N N . ALA A 1 225 ? -6.630 -3.948 -9.679 1.00 96.69 225 ALA A N 1
ATOM 1609 C CA . ALA A 1 225 ? -6.622 -4.379 -11.071 1.00 96.69 225 ALA A CA 1
ATOM 1610 C C . ALA A 1 225 ? -5.206 -4.221 -11.639 1.00 96.69 225 ALA A C 1
ATOM 1612 O O . ALA A 1 225 ? -4.608 -3.156 -11.513 1.00 96.69 225 ALA A O 1
ATOM 1613 N N . ALA A 1 226 ? -4.672 -5.272 -12.257 1.00 94.06 226 ALA A N 1
ATOM 1614 C CA . ALA A 1 226 ? -3.326 -5.232 -12.810 1.00 94.06 226 ALA A CA 1
ATOM 1615 C C . ALA A 1 226 ? -3.288 -4.399 -14.098 1.00 94.06 226 ALA A C 1
ATOM 1617 O O . ALA A 1 226 ? -4.136 -4.573 -14.985 1.00 94.06 226 ALA A O 1
ATOM 1618 N N . LEU A 1 227 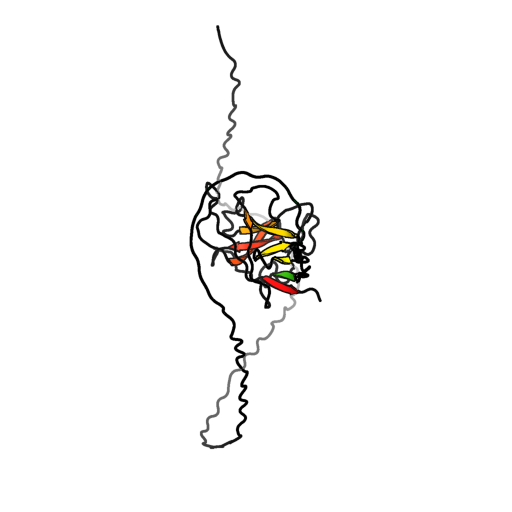? -2.280 -3.534 -14.211 1.00 92.31 227 LEU A N 1
ATOM 1619 C CA . LEU A 1 227 ? -1.953 -2.798 -15.425 1.00 92.31 227 LEU A CA 1
ATOM 1620 C C . LEU A 1 227 ? -0.648 -3.328 -16.028 1.00 92.31 227 LEU A C 1
ATOM 1622 O O . LEU A 1 227 ? 0.317 -3.584 -15.313 1.00 92.31 227 LEU A O 1
ATOM 1626 N N . ASP A 1 228 ? -0.606 -3.449 -17.351 1.00 88.44 228 ASP A N 1
ATOM 1627 C CA . ASP A 1 228 ? 0.648 -3.519 -18.100 1.00 88.44 228 ASP A CA 1
ATOM 1628 C C . ASP A 1 228 ? 0.974 -2.101 -18.553 1.00 88.44 228 ASP A C 1
ATOM 1630 O O . ASP A 1 228 ? 0.201 -1.536 -19.314 1.00 88.44 228 ASP A O 1
ATOM 1634 N N . CYS A 1 229 ? 2.079 -1.529 -18.070 1.00 87.75 229 CYS A N 1
ATOM 1635 C CA . CYS A 1 229 ? 2.539 -0.177 -18.398 1.00 87.75 229 CYS A CA 1
ATOM 1636 C C . CYS A 1 229 ? 3.773 -0.162 -19.317 1.00 87.75 229 CYS A C 1
ATOM 1638 O O . CYS A 1 229 ? 4.392 0.881 -19.497 1.00 87.75 229 CYS A O 1
ATOM 1640 N N . THR A 1 230 ? 4.128 -1.288 -19.951 1.00 84.12 230 THR A N 1
ATOM 1641 C CA . THR A 1 230 ? 5.348 -1.394 -20.781 1.00 84.12 230 THR A CA 1
ATOM 1642 C C . THR A 1 230 ? 5.343 -0.431 -21.973 1.00 84.12 230 THR A C 1
ATOM 1644 O O . THR A 1 230 ? 6.380 0.075 -22.398 1.00 84.12 230 THR A O 1
ATOM 1647 N N . THR A 1 231 ? 4.168 -0.202 -22.562 1.00 82.44 231 THR A N 1
ATOM 1648 C CA . THR A 1 231 ? 4.001 0.711 -23.709 1.00 82.44 231 THR A CA 1
ATOM 1649 C C . THR A 1 231 ? 2.855 1.691 -23.514 1.00 82.44 231 THR A C 1
ATOM 1651 O O . THR A 1 231 ? 2.948 2.842 -23.935 1.00 82.44 231 THR A O 1
ATOM 1654 N N . GLN A 1 232 ? 1.770 1.229 -22.900 1.00 85.69 232 GLN A N 1
ATOM 1655 C CA . GLN A 1 232 ? 0.587 1.995 -22.534 1.00 85.69 232 GLN A CA 1
ATOM 1656 C C . GLN A 1 232 ? 0.009 1.321 -21.307 1.00 85.69 232 GLN A C 1
ATOM 1658 O O . GLN A 1 232 ? -0.128 0.107 -21.353 1.00 85.69 232 GLN A O 1
ATOM 1663 N N . CYS A 1 233 ? -0.362 2.072 -20.276 1.00 88.75 233 CYS A N 1
ATOM 1664 C CA . CYS A 1 233 ? -0.992 1.493 -19.099 1.00 88.75 233 CYS A CA 1
ATOM 1665 C C . CYS A 1 233 ? -2.415 1.039 -19.408 1.00 88.75 233 CYS A C 1
ATOM 1667 O O . CYS A 1 233 ? -3.341 1.845 -19.521 1.00 88.75 233 CYS A O 1
ATOM 1669 N N . ILE A 1 234 ? -2.572 -0.268 -19.590 1.00 91.75 234 ILE A N 1
ATOM 1670 C CA . ILE A 1 234 ? -3.858 -0.903 -19.863 1.00 91.75 234 ILE A CA 1
ATOM 1671 C C . ILE A 1 234 ? -4.096 -2.048 -18.891 1.00 91.75 234 ILE A C 1
ATOM 1673 O O . ILE A 1 234 ? -3.174 -2.773 -18.522 1.00 91.75 234 ILE A O 1
ATOM 1677 N N . ARG A 1 235 ? -5.358 -2.242 -18.499 1.00 93.38 235 ARG A N 1
ATOM 1678 C CA . ARG A 1 235 ? -5.742 -3.382 -17.662 1.00 93.38 235 ARG A CA 1
ATOM 1679 C C . ARG A 1 235 ? -5.450 -4.691 -18.384 1.00 93.38 235 ARG A C 1
ATOM 1681 O O . ARG A 1 235 ? -5.914 -4.884 -19.508 1.00 93.38 235 ARG A O 1
ATOM 1688 N N . THR A 1 236 ? -4.765 -5.609 -17.709 1.00 92.88 236 THR A N 1
ATOM 1689 C CA . THR A 1 236 ? -4.505 -6.956 -18.247 1.00 92.88 236 THR A CA 1
ATOM 1690 C C . THR A 1 236 ? -5.727 -7.869 -18.124 1.00 92.88 236 THR A C 1
ATOM 1692 O O . THR A 1 236 ? -5.865 -8.834 -18.871 1.00 92.88 236 THR A O 1
ATOM 1695 N N . GLY A 1 237 ? -6.640 -7.539 -17.203 1.00 93.75 237 GLY A N 1
ATOM 1696 C CA . GLY A 1 237 ? -7.755 -8.394 -16.790 1.00 93.75 237 GLY A CA 1
ATOM 1697 C C . GLY A 1 237 ? -7.452 -9.215 -15.534 1.00 93.75 237 GLY A C 1
ATOM 1698 O O . GLY A 1 237 ? -8.373 -9.800 -14.967 1.00 93.75 237 GLY A O 1
ATOM 1699 N N . ASP A 1 238 ? -6.201 -9.211 -15.070 1.00 95.38 238 ASP A N 1
ATOM 1700 C CA . ASP A 1 238 ? -5.807 -9.848 -13.819 1.00 95.38 238 ASP A CA 1
ATOM 1701 C C . ASP A 1 238 ? -6.081 -8.943 -12.615 1.00 95.38 238 ASP A C 1
ATOM 1703 O O . ASP A 1 238 ? -6.307 -7.734 -12.718 1.00 95.38 238 ASP A O 1
ATOM 1707 N N . THR A 1 239 ? -6.052 -9.552 -11.437 1.00 97.06 239 THR A N 1
ATOM 1708 C CA . THR A 1 239 ? -6.157 -8.862 -10.154 1.00 97.06 239 THR A CA 1
ATOM 1709 C C . THR A 1 239 ? -5.004 -9.304 -9.269 1.00 97.06 239 THR A C 1
ATOM 1711 O O . THR A 1 239 ? -4.725 -10.496 -9.142 1.00 97.06 239 THR A O 1
ATOM 1714 N N . TRP A 1 240 ? -4.319 -8.335 -8.678 1.00 97.31 240 TRP A N 1
ATOM 1715 C CA . TRP A 1 240 ? -3.190 -8.539 -7.781 1.00 97.31 240 TRP A CA 1
ATOM 1716 C C . TRP A 1 240 ? -3.642 -8.340 -6.345 1.00 97.31 240 TRP A C 1
ATOM 1718 O O . TRP A 1 240 ? -4.274 -7.334 -6.039 1.00 97.31 240 TRP A O 1
ATOM 1728 N N . SER A 1 241 ? -3.336 -9.296 -5.472 1.00 97.50 241 SER A N 1
ATOM 1729 C CA . SER A 1 241 ? -3.783 -9.291 -4.071 1.00 97.50 241 SER A CA 1
ATOM 1730 C C . SER A 1 241 ? -2.700 -9.715 -3.083 1.00 97.50 241 SER A C 1
ATOM 1732 O O . SER A 1 241 ? -2.943 -9.790 -1.880 1.00 97.50 241 SER A O 1
ATOM 1734 N N . THR A 1 242 ? -1.506 -10.043 -3.572 1.00 97.25 242 THR A N 1
ATOM 1735 C CA . THR A 1 242 ? -0.392 -10.443 -2.718 1.00 97.25 242 THR A CA 1
ATOM 1736 C C . THR A 1 242 ? 0.375 -9.206 -2.293 1.00 97.25 242 THR A C 1
ATOM 1738 O O . THR A 1 242 ? 0.758 -8.400 -3.134 1.00 97.25 242 THR A O 1
ATOM 1741 N N . THR A 1 243 ? 0.593 -9.047 -0.992 1.00 96.44 243 THR A N 1
ATOM 1742 C CA . THR A 1 243 ? 1.279 -7.881 -0.437 1.00 96.44 243 THR A CA 1
ATOM 1743 C C . THR A 1 243 ? 2.793 -8.074 -0.428 1.00 96.44 243 THR A C 1
ATOM 1745 O O . THR A 1 243 ? 3.307 -9.150 -0.105 1.00 96.44 243 THR A O 1
ATOM 1748 N N . TYR A 1 244 ? 3.507 -7.005 -0.756 1.00 95.00 244 TYR A N 1
ATOM 1749 C CA . TYR A 1 244 ? 4.961 -6.959 -0.847 1.00 95.00 244 TYR A CA 1
ATOM 1750 C C . TYR A 1 244 ? 5.511 -5.738 -0.122 1.00 95.00 244 TYR A C 1
ATOM 1752 O O . TYR A 1 244 ? 4.829 -4.725 0.034 1.00 95.00 244 TYR A O 1
ATOM 1760 N N . THR A 1 245 ? 6.769 -5.842 0.292 1.00 92.69 245 THR A N 1
ATOM 1761 C CA . THR A 1 245 ? 7.588 -4.692 0.682 1.00 92.69 245 THR A CA 1
ATOM 1762 C C . THR A 1 245 ? 8.730 -4.559 -0.309 1.00 92.69 245 THR A C 1
ATOM 1764 O O . THR A 1 245 ? 9.536 -5.490 -0.407 1.00 92.69 245 THR A O 1
ATOM 1767 N N . GLY A 1 246 ? 8.796 -3.446 -1.031 1.00 88.38 246 GLY A N 1
ATOM 1768 C CA . GLY A 1 246 ? 9.896 -3.124 -1.933 1.00 88.38 246 GLY A CA 1
ATOM 1769 C C . GLY A 1 246 ? 10.932 -2.234 -1.268 1.00 88.38 246 GLY A C 1
ATOM 1770 O O . GLY A 1 246 ? 10.697 -1.674 -0.200 1.00 88.38 246 GLY A O 1
ATOM 1771 N N . GLU A 1 247 ? 12.101 -2.118 -1.891 1.00 87.69 247 GLU A N 1
ATOM 1772 C CA . GLU A 1 247 ? 13.057 -1.061 -1.571 1.00 87.69 247 GLU A CA 1
ATOM 1773 C C . GLU A 1 247 ? 12.870 0.074 -2.581 1.00 87.69 247 GLU A C 1
ATOM 1775 O O . GLU A 1 247 ? 13.053 -0.122 -3.780 1.00 87.69 247 GLU A O 1
ATOM 1780 N N . TRP A 1 248 ? 12.511 1.260 -2.093 1.00 80.25 248 TRP A N 1
ATOM 1781 C CA . TRP A 1 248 ? 12.296 2.443 -2.923 1.00 80.25 248 TRP A CA 1
ATOM 1782 C C . TRP A 1 248 ? 13.614 3.179 -3.203 1.00 80.25 248 TRP A C 1
ATOM 1784 O O . TRP A 1 248 ? 14.001 3.376 -4.351 1.00 80.25 248 TRP A O 1
ATOM 1794 N N . ALA A 1 249 ? 14.314 3.607 -2.145 1.00 82.06 249 ALA A N 1
ATOM 1795 C CA . ALA A 1 249 ? 15.639 4.233 -2.209 1.00 82.06 249 ALA A CA 1
ATOM 1796 C C . ALA A 1 249 ? 16.231 4.412 -0.805 1.00 82.06 249 ALA A C 1
ATOM 1798 O O . ALA A 1 249 ? 15.501 4.712 0.140 1.00 82.06 249 ALA A O 1
ATOM 1799 N N . ASP A 1 250 ? 17.558 4.344 -0.681 1.00 83.88 250 ASP A N 1
ATOM 1800 C CA . ASP A 1 250 ? 18.294 4.634 0.560 1.00 83.88 250 ASP A CA 1
ATOM 1801 C C . ASP A 1 250 ? 17.849 3.778 1.767 1.00 83.88 250 ASP A C 1
ATOM 1803 O O . ASP A 1 250 ? 17.733 4.292 2.880 1.00 83.88 250 ASP A O 1
ATOM 1807 N N . ASN A 1 251 ? 17.590 2.476 1.570 1.00 84.25 251 ASN A N 1
ATOM 1808 C CA . ASN A 1 251 ? 16.995 1.583 2.580 1.00 84.25 251 ASN A CA 1
ATOM 1809 C C . ASN A 1 251 ? 15.620 2.047 3.094 1.00 84.25 251 ASN A C 1
ATOM 1811 O O . ASN A 1 251 ? 15.269 1.795 4.250 1.00 84.25 251 ASN A O 1
ATOM 1815 N N . ARG A 1 252 ? 14.847 2.751 2.262 1.00 89.00 252 ARG A N 1
ATOM 1816 C CA . ARG A 1 252 ? 13.434 3.019 2.532 1.00 89.00 252 ARG A CA 1
ATOM 1817 C C . ARG A 1 252 ? 12.583 1.958 1.873 1.00 89.00 252 ARG A C 1
ATOM 1819 O O . ARG A 1 252 ? 12.785 1.663 0.697 1.00 89.00 252 ARG A O 1
ATOM 1826 N N . TYR A 1 253 ? 11.621 1.447 2.624 1.00 92.00 253 TYR A N 1
ATOM 1827 C CA . TYR A 1 253 ? 10.762 0.370 2.167 1.00 92.00 253 TYR A CA 1
ATOM 1828 C C . TYR A 1 253 ? 9.347 0.866 1.922 1.00 92.00 253 TYR A C 1
ATOM 1830 O O . TYR A 1 253 ? 8.765 1.520 2.791 1.00 92.00 253 TYR A O 1
ATOM 1838 N N . ASP A 1 254 ? 8.813 0.562 0.749 1.00 92.25 254 ASP A N 1
ATOM 1839 C CA . ASP A 1 254 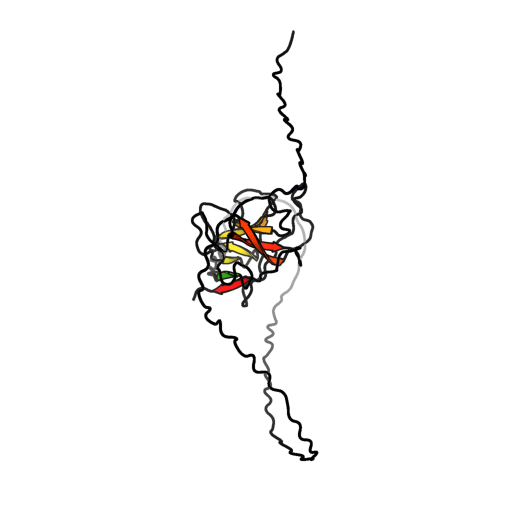? 7.436 0.846 0.365 1.00 92.25 254 ASP A CA 1
ATOM 1840 C C . ASP A 1 254 ? 6.546 -0.391 0.543 1.00 92.25 254 ASP A C 1
ATOM 1842 O O . ASP A 1 254 ? 7.000 -1.489 0.881 1.00 92.25 254 ASP A O 1
ATOM 1846 N N . ALA A 1 255 ? 5.244 -0.182 0.386 1.00 94.06 255 ALA A N 1
ATOM 1847 C CA . ALA A 1 255 ? 4.243 -1.236 0.370 1.00 94.06 255 ALA A CA 1
ATOM 1848 C C . ALA A 1 255 ? 3.728 -1.424 -1.056 1.00 94.06 255 ALA A C 1
ATOM 1850 O O . ALA A 1 255 ? 3.522 -0.444 -1.768 1.00 94.06 255 ALA A O 1
ATOM 1851 N N . GLY A 1 256 ? 3.434 -2.663 -1.443 1.00 94.88 256 GLY A N 1
ATOM 1852 C CA . GLY A 1 256 ? 2.887 -2.950 -2.763 1.00 94.88 256 GLY A CA 1
ATOM 1853 C C . GLY A 1 256 ? 1.905 -4.114 -2.808 1.00 94.88 256 GLY A C 1
ATOM 1854 O O . GLY A 1 256 ? 1.863 -4.943 -1.896 1.00 94.88 256 GLY A O 1
ATOM 1855 N N . LEU A 1 257 ? 1.131 -4.176 -3.892 1.00 96.38 257 LEU A N 1
ATOM 1856 C CA . LEU A 1 257 ? 0.291 -5.314 -4.269 1.00 96.38 257 LEU A CA 1
ATOM 1857 C C . LEU A 1 257 ? 0.755 -5.879 -5.606 1.00 96.38 257 LEU A C 1
ATOM 1859 O O . LEU A 1 257 ? 0.898 -5.144 -6.575 1.00 96.38 257 LEU A O 1
ATOM 1863 N N . GLY A 1 258 ? 0.961 -7.187 -5.668 1.00 95.44 258 GLY A N 1
ATOM 1864 C CA . GLY A 1 258 ? 1.494 -7.867 -6.840 1.00 95.44 258 GLY A CA 1
ATOM 1865 C C . GLY A 1 258 ? 0.794 -9.188 -7.161 1.00 95.44 258 GLY A C 1
ATOM 1866 O O . GLY A 1 258 ? -0.166 -9.585 -6.479 1.00 95.44 258 GLY A O 1
ATOM 1867 N N . PRO A 1 259 ? 1.279 -9.884 -8.204 1.00 95.50 259 PRO A N 1
ATOM 1868 C CA . PRO A 1 259 ? 0.868 -11.249 -8.505 1.00 95.50 259 PRO A CA 1
ATOM 1869 C C . PRO A 1 259 ? 1.256 -12.193 -7.357 1.00 95.50 259 PRO A C 1
ATOM 1871 O O . PRO A 1 259 ? 1.963 -11.814 -6.431 1.00 95.50 259 PRO A O 1
ATOM 1874 N N . ALA A 1 260 ? 0.848 -13.461 -7.438 1.00 95.62 260 ALA A N 1
ATOM 1875 C CA . ALA A 1 260 ? 1.151 -14.457 -6.403 1.00 95.62 260 ALA A CA 1
ATOM 1876 C C . ALA A 1 260 ? 2.657 -14.657 -6.140 1.00 95.62 260 ALA A C 1
ATOM 1878 O O . ALA A 1 260 ? 3.043 -15.184 -5.098 1.00 95.62 260 ALA A O 1
ATOM 1879 N N . SER A 1 261 ? 3.522 -14.278 -7.077 1.00 92.88 261 SER A N 1
ATOM 1880 C CA . SER A 1 261 ? 4.970 -14.338 -6.908 1.00 92.88 261 SER A CA 1
ATOM 1881 C C . SER A 1 261 ? 5.649 -13.276 -7.757 1.00 92.88 261 SER A C 1
ATOM 1883 O O . SER A 1 261 ? 5.339 -13.156 -8.942 1.00 92.88 261 SER A O 1
ATOM 1885 N N . VAL A 1 262 ? 6.630 -12.602 -7.169 1.00 90.50 262 VAL A N 1
ATOM 1886 C CA . VAL A 1 262 ? 7.546 -11.681 -7.840 1.00 90.50 262 VAL A CA 1
ATOM 1887 C C . VAL A 1 262 ? 8.954 -12.227 -7.630 1.00 90.50 262 VAL A C 1
ATOM 1889 O O . VAL A 1 262 ? 9.299 -12.636 -6.519 1.00 90.50 262 VAL A O 1
ATOM 1892 N N . ASP A 1 263 ? 9.747 -12.308 -8.698 1.00 88.56 263 ASP A N 1
ATOM 1893 C CA . ASP A 1 263 ? 11.079 -12.909 -8.619 1.00 88.56 263 ASP A CA 1
ATOM 1894 C C . ASP A 1 263 ? 11.995 -12.095 -7.696 1.00 88.56 263 ASP A C 1
ATOM 1896 O O . ASP A 1 263 ? 12.059 -10.872 -7.781 1.00 88.56 263 ASP A O 1
ATOM 1900 N N . GLY A 1 264 ? 12.676 -12.776 -6.776 1.00 85.19 264 GLY A N 1
ATOM 1901 C CA . GLY A 1 264 ? 13.574 -12.141 -5.808 1.00 85.19 264 GLY A CA 1
ATOM 1902 C C . GLY A 1 264 ? 12.912 -11.292 -4.711 1.00 85.19 264 GLY A C 1
ATOM 1903 O O . GLY A 1 264 ? 13.633 -10.828 -3.829 1.00 85.19 264 GLY A O 1
ATOM 1904 N N . VAL A 1 265 ? 11.582 -11.122 -4.699 1.00 88.06 265 VAL A N 1
ATOM 1905 C CA . VAL A 1 265 ? 10.881 -10.293 -3.701 1.00 88.06 265 VAL A CA 1
ATOM 1906 C C . VAL A 1 265 ? 10.026 -11.171 -2.777 1.00 88.06 265 VAL A C 1
ATOM 1908 O O . VAL A 1 265 ? 9.076 -11.816 -3.233 1.00 88.06 265 VAL A O 1
ATOM 1911 N N . PRO A 1 266 ? 10.329 -11.232 -1.465 1.00 89.06 266 PRO A N 1
ATOM 1912 C CA . PRO A 1 266 ? 9.519 -11.993 -0.525 1.00 89.06 266 PRO A CA 1
ATOM 1913 C C . PRO A 1 266 ? 8.159 -11.324 -0.312 1.00 89.06 266 PRO A C 1
ATOM 1915 O O . PRO A 1 266 ? 8.056 -10.102 -0.217 1.00 89.06 266 PRO A O 1
ATOM 1918 N N . GLN A 1 267 ? 7.115 -12.143 -0.188 1.00 94.38 267 GLN A N 1
ATOM 1919 C CA . GLN A 1 267 ? 5.798 -11.665 0.223 1.00 94.38 267 GLN A CA 1
ATOM 1920 C C . GLN A 1 267 ? 5.854 -11.156 1.664 1.00 94.38 267 GLN A C 1
ATOM 1922 O O . GLN A 1 267 ? 6.451 -11.797 2.533 1.00 94.38 267 GLN A O 1
ATOM 1927 N N . THR A 1 268 ? 5.153 -10.058 1.923 1.00 95.19 268 THR A N 1
ATOM 1928 C CA . THR A 1 268 ? 5.062 -9.464 3.255 1.00 95.19 268 THR A CA 1
ATOM 1929 C C . THR A 1 268 ? 3.598 -9.202 3.578 1.00 95.19 268 THR A C 1
ATOM 1931 O O . THR A 1 268 ? 3.055 -8.191 3.134 1.00 95.19 268 THR A O 1
ATOM 1934 N N . PRO A 1 269 ? 2.925 -10.087 4.335 1.00 96.00 269 PRO A N 1
ATOM 1935 C CA . PRO A 1 269 ? 1.566 -9.836 4.804 1.00 96.00 269 PRO A CA 1
ATOM 1936 C C . PRO A 1 269 ? 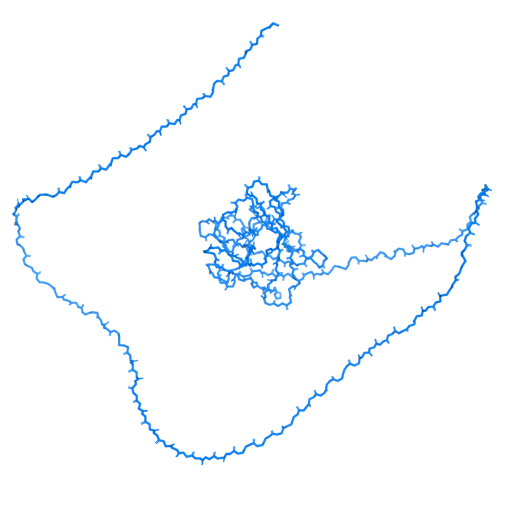1.481 -8.555 5.637 1.00 96.00 269 PRO A C 1
ATOM 1938 O O . PRO A 1 269 ? 2.396 -8.244 6.407 1.00 96.00 269 PRO A O 1
ATOM 1941 N N . PHE A 1 270 ? 0.369 -7.832 5.510 1.00 96.62 270 PHE A N 1
ATOM 1942 C CA . PHE A 1 270 ? 0.100 -6.640 6.313 1.00 96.62 270 PHE A CA 1
ATOM 1943 C C . PHE A 1 270 ? -0.875 -6.961 7.443 1.00 96.62 270 PHE A C 1
ATOM 1945 O O . PHE A 1 270 ? -1.979 -7.463 7.217 1.00 96.62 270 PHE A O 1
ATOM 1952 N N . LEU A 1 271 ? -0.437 -6.676 8.666 1.00 97.00 271 LEU A N 1
ATOM 1953 C CA . LEU A 1 271 ? -1.226 -6.804 9.880 1.00 97.00 271 LEU A CA 1
ATOM 1954 C C . LEU A 1 271 ? -2.058 -5.538 10.083 1.00 97.00 271 LEU A C 1
ATOM 1956 O O . LEU A 1 271 ? -1.609 -4.436 9.776 1.00 97.00 271 LEU A O 1
ATOM 1960 N N . ILE A 1 272 ? -3.246 -5.712 10.642 1.00 96.31 272 ILE A N 1
ATOM 1961 C CA . ILE A 1 272 ? -4.140 -4.636 11.051 1.00 96.31 272 ILE A CA 1
ATOM 1962 C C . ILE A 1 272 ? -3.946 -4.396 12.547 1.00 96.31 272 ILE A C 1
ATOM 1964 O O . ILE A 1 272 ? -4.070 -5.321 13.352 1.00 96.31 272 ILE A O 1
ATOM 1968 N N . GLU A 1 273 ? -3.699 -3.145 12.918 1.00 95.62 273 GLU A N 1
ATOM 1969 C CA . GLU A 1 273 ? -3.725 -2.678 14.303 1.00 95.62 273 GLU A CA 1
ATOM 1970 C C . GLU A 1 273 ? -4.809 -1.604 14.443 1.00 95.62 273 GLU A C 1
ATOM 1972 O O . GLU A 1 273 ? -4.697 -0.523 13.865 1.00 95.62 273 GLU A O 1
ATOM 1977 N N . PHE A 1 274 ? -5.883 -1.907 15.174 1.00 91.81 274 PHE A N 1
ATOM 1978 C CA . PHE A 1 274 ? -6.921 -0.923 15.488 1.00 91.81 274 PHE A CA 1
ATOM 1979 C C . PHE A 1 274 ? -6.448 0.010 16.603 1.00 91.81 274 PHE A C 1
ATOM 1981 O O . PHE A 1 274 ? -5.802 -0.440 17.552 1.00 91.81 274 PHE A O 1
ATOM 1988 N N . GLU A 1 275 ? -6.796 1.292 16.504 1.00 75.44 275 GLU A N 1
ATOM 1989 C CA . GLU A 1 275 ? -6.575 2.226 17.607 1.00 75.44 275 GLU A CA 1
ATOM 1990 C C . GLU A 1 275 ? -7.493 1.847 18.795 1.00 75.44 275 GLU A C 1
ATOM 1992 O O . GLU A 1 275 ? -8.659 1.502 18.567 1.00 75.44 275 GLU A O 1
ATOM 1997 N N . PRO A 1 276 ? -6.974 1.819 20.036 1.00 57.69 276 PRO A N 1
ATOM 1998 C CA . PRO A 1 276 ? -7.745 1.464 21.231 1.00 57.69 276 PRO A CA 1
ATOM 1999 C C . PRO A 1 276 ? -8.803 2.497 21.648 1.00 57.69 276 PRO A C 1
ATOM 2001 O O . PRO A 1 276 ? -8.606 3.709 21.409 1.00 57.69 276 PRO A O 1
#

Foldseek 3Di:
DDDDDDDDDDDDDDDDDDDDDDDDDDDDDDDDDDDDDDDDDDDDDDDDDDDDDDDDDDDDDDDDDDDDDDDDDDDDDDDDDDDDDDDDDDDDDDDDDDDDDDDDDDDDDDPPPPPPDPPVPPFFKWWWAWCDDPLHRFTWWDQPPDFFFIWSDDDDGPTDHWIWGADPPPQFIDTVVHFGWWFFAAPPVPQQWTFTGGDDPDDDLG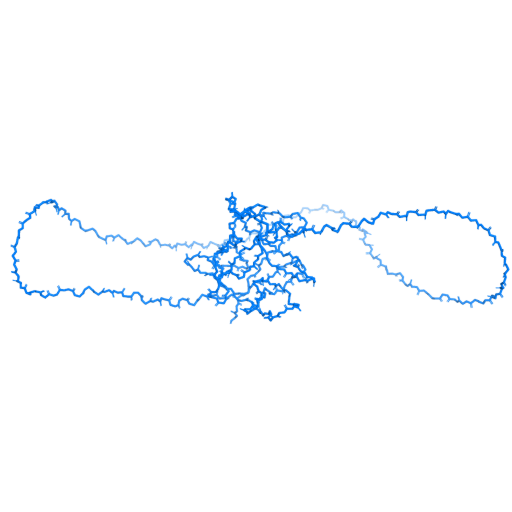IWTKGWDGPPDFFIFIKTFDFDPVPGTDGPRDIFTFKFWDQDDPRIITITTHHPDDPPTDTITITIGTDD

Nearest PDB structures (foldseek):
  5dzu-assembly1_A  TM=4.634E-01  e=1.199E-02  Solanum tuberosum
  5fnw-assembly1_A  TM=4.529E-01  e=6.490E-02  Solanum tuberosum
  5fzy-assembly1_A  TM=4.944E-01  e=1.864E-01  Solanum tuberosum
  5fzz-assembly1_A  TM=4.690E-01  e=1.864E-01  Solanum tuberosum

Radius of gyration: 37.57 Å; Cα contacts (8 Å, |Δi|>4): 407; chains: 1; bounding box: 131×90×84 Å

Sequence (276 aa):
MRPSILYSLALGLANLDAAVAMSGPSSVESVAKLATSSFTLPEATSATFASTTAEAVTTDDKVTKTTTVAESVPTIEATITEIVTSQPSAEATTETTASSGAVSASSGSAIATTSATPSSTILPMFRLIAQGGPAANQPLLADREGYAILLFTAGQGDFTDAYFSVDPVTHYLLLDNEQPICGYFGDASDSGFANLVRCSDGPTMEEEKITCEAPTGTYIQCSVAALDCTTQCIRTGDTWSTTYTGEWADNRYDAGLGPASVDGVPQTPFLIEFEP

pLDDT: mean 71.19, std 23.42, range [35.12, 98.19]

Secondary structure (DSSP, 8-state):
-------PPPP---------------------------------PPPPP-------------------------------------------------------------------------PPPEEEEE-SGGGTTPBPEE-SSS-SB-BSS-SSS--EE--EEE-TTT-BEEETTTEEEEEE-SS-TTTSSEEEEEPPSS--SSEEE-EE----SSB--EEEEEEE-SSS-EEEEEEE-EEEEEEEETTEEEEEEE-S-BTTB-B-PEEEEE--

Organism: NCBI:txid2364996

Solvent-accessible surface area (backbone atoms only — not comparable to full-atom values): 18741 Å² total; per-residue (Å²): 136,87,85,87,84,88,84,82,88,82,89,85,87,83,89,85,81,88,84,88,82,88,81,88,90,83,90,82,87,87,86,88,82,92,79,92,79,89,84,83,87,83,88,82,86,83,84,84,82,88,80,89,84,85,88,87,81,91,77,92,81,91,75,92,76,91,80,88,83,81,91,85,86,81,90,80,88,80,83,87,82,85,85,79,87,84,87,81,90,82,90,85,86,85,88,89,83,89,82,90,85,87,88,81,92,82,84,87,79,85,78,76,76,77,72,76,71,81,77,83,70,80,68,74,51,28,32,44,23,32,66,39,77,99,46,46,77,26,51,34,20,35,26,92,86,71,55,51,60,32,26,41,44,84,86,76,81,75,53,38,85,37,41,32,25,54,40,91,84,78,24,33,33,16,44,77,75,71,46,49,31,14,30,37,39,77,90,33,78,85,72,54,37,22,36,39,21,54,53,70,98,59,96,58,70,39,53,34,66,27,32,36,58,77,81,85,60,59,52,66,54,43,37,29,66,34,64,46,54,91,86,57,52,40,74,71,82,51,72,16,54,34,36,30,58,48,79,74,58,95,91,22,31,30,40,27,37,15,51,95,73,40,90,98,52,65,77,24,57,41,31,53,45,66,75,132